Protein AF-A0A3A8KNZ8-F1 (afdb_monomer_lite)

Foldseek 3Di:
DDDDDPPPPDPVPVVVLVVVLVVLLVVVVVVVVVPPPPDDDDDDPVPADPSNVVSVVVNVVVVVVVVVVVVVVVVVVVVVVVVVVVVVVVVVVVVVVVVVVVVVVVVVVVVVVVVVVVVVVVVVVCVPDDDDDDDDDDDDPDFLKWAFQDWDQDPPQRKIQTQTDDNLVVDAQQWWKDFPPDPFIFGFHFAQPPDRRGTMTGNGDPRPDDDHGIMIGGDDPDPDDDDDPDDPWDKWAWADKDADPPQRKIFTDTPPDLVPDDQQWWKDFVVDPQTFGFHFAQSVDPRGTITGCSDPRDDDDHGTMMTTDDDDPDDDDDDDD

Structure (mmCIF, N/CA/C/O backbone):
data_AF-A0A3A8KNZ8-F1
#
_entry.id   AF-A0A3A8KNZ8-F1
#
loop_
_atom_site.group_PDB
_atom_site.id
_atom_site.type_symbol
_atom_site.label_atom_id
_atom_site.label_alt_id
_atom_site.label_comp_id
_atom_site.label_asym_id
_atom_site.label_entity_id
_atom_site.label_seq_id
_atom_site.pdbx_PDB_ins_code
_atom_site.Cartn_x
_atom_site.Cartn_y
_atom_site.Cartn_z
_atom_site.occupancy
_atom_site.B_iso_or_equiv
_atom_site.auth_seq_id
_atom_site.auth_comp_id
_atom_site.auth_asym_id
_atom_site.auth_atom_id
_atom_site.pdbx_PDB_model_num
ATOM 1 N N . MET A 1 1 ? 54.769 -18.295 -63.581 1.00 33.88 1 MET A N 1
ATOM 2 C CA . MET A 1 1 ? 54.470 -16.869 -63.340 1.00 33.88 1 MET A CA 1
ATOM 3 C C . MET A 1 1 ? 53.065 -16.808 -62.768 1.00 33.88 1 MET A C 1
ATOM 5 O O . MET A 1 1 ? 52.118 -16.960 -63.522 1.00 33.88 1 MET A O 1
ATOM 9 N N . ASN A 1 2 ? 52.936 -16.712 -61.442 1.00 32.56 2 ASN A N 1
ATOM 10 C CA . ASN A 1 2 ? 51.638 -16.646 -60.770 1.00 32.56 2 ASN A CA 1
ATOM 11 C C . ASN A 1 2 ? 51.332 -15.182 -60.451 1.00 32.56 2 ASN A C 1
ATOM 13 O O . ASN A 1 2 ? 51.945 -14.600 -59.560 1.00 32.56 2 ASN A O 1
ATOM 17 N N . THR A 1 3 ? 50.399 -14.589 -61.188 1.00 42.50 3 THR A N 1
ATOM 18 C CA . THR A 1 3 ? 49.781 -13.304 -60.853 1.00 42.50 3 THR A CA 1
ATOM 19 C C . THR A 1 3 ? 48.677 -13.558 -59.833 1.00 42.50 3 THR A C 1
ATOM 21 O O . THR A 1 3 ? 47.548 -13.883 -60.194 1.00 42.50 3 THR A O 1
ATOM 24 N N . GLY A 1 4 ? 49.027 -13.476 -58.549 1.00 36.09 4 GLY A N 1
ATOM 25 C CA . GLY A 1 4 ? 48.063 -13.498 -57.453 1.00 36.09 4 GLY A CA 1
ATOM 26 C C . GLY A 1 4 ? 47.309 -12.172 -57.383 1.00 36.09 4 GLY A C 1
ATOM 27 O O . GLY A 1 4 ? 47.901 -11.122 -57.145 1.00 36.09 4 GLY A O 1
ATOM 28 N N . THR A 1 5 ? 46.003 -12.229 -57.610 1.00 44.34 5 THR A N 1
ATOM 29 C CA . THR A 1 5 ? 45.055 -11.120 -57.504 1.00 44.34 5 THR A CA 1
ATOM 30 C C . THR A 1 5 ? 44.940 -10.688 -56.040 1.00 44.34 5 THR A C 1
ATOM 32 O O . THR A 1 5 ? 44.312 -11.359 -55.224 1.00 44.34 5 THR A O 1
ATOM 35 N N . GLY A 1 6 ? 45.573 -9.568 -55.692 1.00 41.59 6 GLY A N 1
ATOM 36 C CA . GLY A 1 6 ? 45.454 -8.934 -54.382 1.00 41.59 6 GLY A CA 1
ATOM 37 C C . GLY A 1 6 ? 44.094 -8.261 -54.206 1.00 41.59 6 GLY A C 1
ATOM 38 O O . GLY A 1 6 ? 43.983 -7.048 -54.339 1.00 41.59 6 GLY A O 1
ATOM 39 N N . ALA A 1 7 ? 43.060 -9.036 -53.879 1.00 47.53 7 ALA A N 1
ATOM 40 C CA . ALA A 1 7 ? 41.795 -8.519 -53.359 1.00 47.53 7 ALA A CA 1
ATOM 41 C C . ALA A 1 7 ? 41.916 -8.274 -51.843 1.00 47.53 7 ALA A C 1
ATOM 43 O O . ALA A 1 7 ? 41.255 -8.909 -51.029 1.00 47.53 7 ALA A O 1
ATOM 44 N N . GLY A 1 8 ? 42.812 -7.364 -51.458 1.00 45.19 8 GLY A N 1
ATOM 45 C CA . GLY A 1 8 ? 42.927 -6.838 -50.097 1.00 45.19 8 GLY A CA 1
ATOM 46 C C . GLY A 1 8 ? 42.110 -5.558 -49.952 1.00 45.19 8 GLY A C 1
ATOM 47 O O . GLY A 1 8 ? 42.672 -4.502 -49.680 1.00 45.19 8 GLY A O 1
ATOM 48 N N . ILE A 1 9 ? 40.802 -5.612 -50.208 1.00 47.44 9 ILE A N 1
ATOM 49 C CA . ILE A 1 9 ? 39.930 -4.446 -50.036 1.00 47.44 9 ILE A CA 1
ATOM 50 C C . ILE A 1 9 ? 39.529 -4.354 -48.559 1.00 47.44 9 ILE A C 1
ATOM 52 O O . ILE A 1 9 ? 38.707 -5.121 -48.071 1.00 47.44 9 ILE A O 1
ATOM 56 N N . GLY A 1 10 ? 40.098 -3.372 -47.859 1.00 49.19 10 GLY A N 1
ATOM 57 C CA . GLY A 1 10 ? 39.292 -2.527 -46.976 1.00 49.19 10 GLY A CA 1
ATOM 58 C C . GLY A 1 10 ? 39.410 -2.686 -45.460 1.00 49.19 10 GLY A C 1
ATOM 59 O O . GLY A 1 10 ? 38.939 -1.790 -44.774 1.00 49.19 10 GLY A O 1
ATOM 60 N N . LEU A 1 11 ? 40.051 -3.713 -44.892 1.00 44.31 11 LEU A N 1
ATOM 61 C CA . LEU A 1 11 ? 40.139 -3.826 -43.418 1.00 44.31 11 LEU A CA 1
ATOM 62 C C . LEU A 1 11 ? 40.958 -2.688 -42.782 1.00 44.31 11 LEU A C 1
ATOM 64 O O . LEU A 1 11 ? 40.490 -2.024 -41.864 1.00 44.31 11 LEU A O 1
ATOM 68 N N . GLY A 1 12 ? 42.132 -2.377 -43.338 1.00 51.81 12 GLY A N 1
ATOM 69 C CA . GLY A 1 12 ? 42.946 -1.251 -42.860 1.00 51.81 12 GLY A CA 1
ATOM 70 C C . GLY A 1 12 ? 42.349 0.128 -43.171 1.00 51.81 12 GLY A C 1
ATOM 71 O O . GLY A 1 12 ? 42.733 1.116 -42.552 1.00 51.81 12 GLY A O 1
ATOM 72 N N . GLN A 1 13 ? 41.414 0.203 -44.123 1.00 52.03 13 GLN A N 1
ATOM 73 C CA . GLN A 1 13 ? 40.725 1.439 -44.496 1.00 52.03 13 GLN A CA 1
ATOM 74 C C . GLN A 1 13 ? 39.545 1.692 -43.553 1.00 52.03 13 GLN A C 1
ATOM 76 O O . GLN A 1 13 ? 39.437 2.784 -43.019 1.00 52.03 13 GLN A O 1
ATOM 81 N N . LEU A 1 14 ? 38.785 0.647 -43.209 1.00 51.75 14 LEU A N 1
ATOM 82 C CA . LEU A 1 14 ? 37.757 0.676 -42.164 1.00 51.75 14 LEU A CA 1
ATOM 83 C C . LEU A 1 14 ? 38.338 0.974 -40.772 1.00 51.75 14 LEU A C 1
ATOM 85 O O . LEU A 1 14 ? 37.747 1.738 -40.013 1.00 51.75 14 LEU A O 1
ATOM 89 N N . GLU A 1 15 ? 39.503 0.414 -40.428 1.00 58.91 15 GLU A N 1
ATOM 90 C CA . GLU A 1 15 ? 40.182 0.723 -39.160 1.00 58.91 15 GLU A CA 1
ATOM 91 C C . GLU A 1 15 ? 40.750 2.150 -39.117 1.00 58.91 15 GLU A C 1
ATOM 93 O O . GLU A 1 15 ? 40.711 2.792 -38.066 1.00 58.91 15 GLU A O 1
ATOM 98 N N . ARG A 1 16 ? 41.270 2.669 -40.240 1.00 59.03 16 ARG A N 1
ATOM 99 C CA . ARG A 1 16 ? 41.690 4.079 -40.342 1.00 59.03 16 ARG A CA 1
ATOM 100 C C . ARG A 1 16 ? 40.494 5.020 -40.251 1.00 59.03 16 ARG A C 1
ATOM 102 O O . ARG A 1 16 ? 40.537 5.949 -39.451 1.00 59.03 16 ARG A O 1
ATOM 109 N N . ASP A 1 17 ? 39.412 4.711 -40.958 1.00 61.91 17 ASP A N 1
ATOM 110 C CA . ASP A 1 17 ? 38.170 5.481 -40.915 1.00 61.91 17 ASP A CA 1
ATOM 111 C C . ASP A 1 17 ? 37.580 5.484 -39.493 1.00 61.91 17 ASP A C 1
ATOM 113 O O . ASP A 1 17 ? 37.179 6.532 -38.999 1.00 61.91 17 ASP A O 1
ATOM 117 N N . GLN A 1 18 ? 37.619 4.369 -38.750 1.00 64.19 18 GLN A N 1
ATOM 118 C CA . GLN A 1 18 ? 37.200 4.352 -37.339 1.00 64.19 18 GLN A CA 1
ATOM 119 C C . GLN A 1 18 ? 38.081 5.214 -36.423 1.00 64.19 18 GLN A C 1
ATOM 121 O O . GLN A 1 18 ? 37.563 5.861 -35.507 1.00 64.19 18 GLN A O 1
ATOM 126 N N . ARG A 1 19 ? 39.404 5.231 -36.641 1.00 73.00 19 ARG A N 1
ATOM 127 C CA . ARG A 1 19 ? 40.334 6.064 -35.858 1.00 73.00 19 ARG A CA 1
ATOM 128 C C . ARG A 1 19 ? 40.144 7.555 -36.122 1.00 73.00 19 ARG A C 1
ATOM 130 O O . ARG A 1 19 ? 40.369 8.338 -35.208 1.00 73.00 19 ARG A O 1
ATOM 137 N N . GLU A 1 20 ? 39.713 7.934 -37.322 1.00 70.62 20 GLU A N 1
ATOM 138 C CA . GLU A 1 20 ? 39.435 9.326 -37.703 1.00 70.62 20 GLU A CA 1
ATOM 139 C C . GLU A 1 20 ? 38.007 9.774 -37.328 1.00 70.62 20 GLU A C 1
ATOM 141 O O . GLU A 1 20 ? 37.795 10.925 -36.951 1.00 70.62 20 GLU A O 1
ATOM 146 N N . VAL A 1 21 ? 37.030 8.860 -37.336 1.00 77.31 21 VAL A N 1
ATOM 147 C CA . VAL A 1 21 ? 35.629 9.123 -36.947 1.00 77.31 21 VAL A CA 1
ATOM 148 C C . VAL A 1 21 ? 35.471 9.300 -35.435 1.00 77.31 21 VAL A C 1
ATOM 150 O O . VAL A 1 21 ? 34.635 10.086 -34.989 1.00 77.31 21 VAL A O 1
ATOM 153 N N . LYS A 1 22 ? 36.267 8.591 -34.627 1.00 80.81 22 LYS A N 1
ATOM 154 C CA . LYS A 1 22 ? 36.186 8.651 -33.160 1.00 80.81 22 LYS A CA 1
ATOM 155 C C . LYS A 1 22 ? 36.459 10.061 -32.589 1.00 80.81 22 LYS A C 1
ATOM 157 O O . LYS A 1 22 ? 35.616 10.523 -31.828 1.00 80.81 22 LYS A O 1
ATOM 162 N N . PRO A 1 23 ? 37.533 10.779 -32.977 1.00 85.62 23 PRO A N 1
ATOM 163 C CA . PRO A 1 23 ? 37.766 12.163 -32.556 1.00 85.62 23 PRO A CA 1
ATOM 164 C C . PRO A 1 23 ? 36.627 13.118 -32.921 1.00 85.62 23 PRO A C 1
ATOM 166 O O . PRO A 1 23 ? 36.242 13.939 -32.098 1.00 85.62 23 PRO A O 1
ATOM 169 N N . LEU A 1 24 ? 36.061 12.995 -34.128 1.00 82.62 24 LEU A N 1
ATOM 170 C CA . LEU A 1 24 ? 34.943 13.835 -34.578 1.00 82.62 24 LEU A CA 1
ATOM 171 C C . LEU A 1 24 ? 33.670 13.565 -33.771 1.00 82.62 24 LEU A C 1
ATOM 173 O O . LEU A 1 24 ? 33.006 14.494 -33.326 1.00 82.62 24 LEU A O 1
ATOM 177 N N . ARG A 1 25 ? 33.357 12.289 -33.529 1.00 82.94 25 ARG A N 1
ATOM 178 C CA . ARG A 1 25 ? 32.243 11.878 -32.665 1.00 82.94 25 ARG A CA 1
ATOM 179 C C . ARG A 1 25 ? 32.409 12.422 -31.247 1.00 82.94 25 ARG A C 1
ATOM 181 O O . ARG A 1 25 ? 31.450 12.938 -30.683 1.00 82.94 25 ARG A O 1
ATOM 188 N N . ASP A 1 26 ? 33.603 12.292 -30.676 1.00 84.00 26 ASP A N 1
ATOM 189 C CA . ASP A 1 26 ? 33.883 12.741 -29.313 1.00 84.00 26 ASP A CA 1
ATOM 190 C C . ASP A 1 26 ? 33.817 14.281 -29.228 1.00 84.00 26 ASP A C 1
ATOM 192 O O . ASP A 1 26 ? 33.228 14.805 -28.288 1.00 84.00 26 ASP A O 1
ATOM 196 N N . ALA A 1 27 ? 34.285 15.005 -30.254 1.00 84.31 27 ALA A N 1
ATOM 197 C CA . ALA A 1 27 ? 34.145 16.460 -30.357 1.00 84.31 27 ALA A CA 1
ATOM 198 C C . ALA A 1 27 ? 32.679 16.917 -30.481 1.00 84.31 27 ALA A C 1
ATOM 200 O O . ALA A 1 27 ? 32.293 17.914 -29.873 1.00 84.31 27 ALA A O 1
ATOM 201 N N . PHE A 1 28 ? 31.846 16.189 -31.233 1.00 83.06 28 PHE A N 1
ATOM 202 C CA . PHE A 1 28 ? 30.412 16.473 -31.332 1.00 83.06 28 PHE A CA 1
ATOM 203 C C . PHE A 1 28 ? 29.669 16.207 -30.019 1.00 83.06 28 PHE A C 1
ATOM 205 O O . PHE A 1 28 ? 28.827 17.012 -29.630 1.00 83.06 28 PHE A O 1
ATOM 212 N N . LEU A 1 29 ? 29.996 15.124 -29.306 1.00 82.25 29 LEU A N 1
ATOM 213 C CA . LEU A 1 29 ? 29.447 14.871 -27.969 1.00 82.25 29 LEU A CA 1
ATOM 214 C C . LEU A 1 29 ? 29.877 15.950 -26.977 1.00 82.25 29 LEU A C 1
ATOM 216 O O . LEU A 1 29 ? 29.050 16.444 -26.224 1.00 82.25 29 LEU A O 1
ATOM 220 N N . GLU A 1 30 ? 31.144 16.358 -27.013 1.00 85.31 30 GLU A N 1
ATOM 221 C CA . GLU A 1 30 ? 31.645 17.432 -26.159 1.00 85.31 30 GLU A CA 1
ATOM 222 C C . GLU A 1 30 ? 30.974 18.777 -26.485 1.00 85.31 30 GLU A C 1
ATOM 224 O O . GLU A 1 30 ? 30.696 19.566 -25.589 1.00 85.31 30 GLU A O 1
ATOM 229 N N . ALA A 1 31 ? 30.672 19.050 -27.757 1.00 82.12 31 ALA A N 1
ATOM 230 C CA . ALA A 1 31 ? 29.907 20.231 -28.155 1.00 82.12 31 ALA A CA 1
ATOM 231 C C . ALA A 1 31 ? 28.451 20.187 -27.655 1.00 82.12 31 ALA A C 1
ATOM 233 O O . ALA A 1 31 ? 27.945 21.218 -27.216 1.00 82.12 31 ALA A O 1
ATOM 234 N N . LEU A 1 32 ? 27.801 19.016 -27.676 1.00 78.88 32 LEU A N 1
ATOM 235 C CA . LEU A 1 32 ? 26.455 18.823 -27.118 1.00 78.88 32 LEU A CA 1
ATOM 236 C C . LEU A 1 32 ? 26.438 18.984 -25.593 1.00 78.88 32 LEU A C 1
ATOM 238 O O . LEU A 1 32 ? 25.602 19.709 -25.063 1.00 78.88 32 LEU A O 1
ATOM 242 N N . ASP A 1 33 ? 27.386 18.350 -24.900 1.00 82.44 33 ASP A N 1
ATOM 243 C CA . ASP A 1 33 ? 27.460 18.342 -23.436 1.00 82.44 33 ASP A CA 1
ATOM 244 C C . ASP A 1 33 ? 27.806 19.731 -22.866 1.00 82.44 33 ASP A C 1
ATOM 246 O O . ASP A 1 33 ? 27.467 20.034 -21.723 1.00 82.44 33 ASP A O 1
ATOM 250 N N . ARG A 1 34 ? 28.445 20.600 -23.662 1.00 81.50 34 ARG A N 1
ATOM 251 C CA . ARG A 1 34 ? 28.859 21.939 -23.227 1.00 81.50 34 ARG A CA 1
ATOM 252 C C . ARG A 1 34 ? 27.723 22.930 -22.993 1.00 81.50 34 ARG A C 1
ATOM 254 O O . ARG A 1 34 ? 28.072 23.960 -22.455 1.00 81.50 34 ARG A O 1
ATOM 261 N N . HIS A 1 35 ? 26.468 22.664 -23.394 1.00 58.78 35 HIS A N 1
ATOM 262 C CA . HIS A 1 35 ? 25.180 23.342 -23.072 1.00 58.78 35 HIS A CA 1
ATOM 263 C C . HIS A 1 35 ? 25.085 24.882 -22.836 1.00 58.78 35 HIS A C 1
ATOM 265 O O . HIS A 1 35 ? 23.983 25.395 -22.654 1.00 58.78 35 HIS A O 1
ATOM 271 N N . ASP A 1 36 ? 26.162 25.654 -22.943 1.00 54.50 36 ASP A N 1
ATOM 272 C CA . ASP A 1 36 ? 26.288 27.031 -22.458 1.00 54.50 36 ASP A CA 1
ATOM 273 C C . ASP A 1 36 ? 26.098 28.057 -23.589 1.00 54.50 36 ASP A C 1
ATOM 275 O O . ASP A 1 36 ? 26.218 29.261 -23.375 1.00 54.50 36 ASP A O 1
ATOM 279 N N . GLY A 1 37 ? 25.857 27.601 -24.826 1.00 56.62 37 GLY A N 1
ATOM 280 C CA . GLY A 1 37 ? 25.683 28.463 -26.005 1.00 56.62 37 GLY A CA 1
ATOM 281 C C . GLY A 1 37 ? 26.937 29.241 -26.435 1.00 56.62 37 GLY A C 1
ATOM 282 O O . GLY A 1 37 ? 26.865 30.059 -27.346 1.00 56.62 37 GLY A O 1
ATOM 283 N N . THR A 1 38 ? 28.086 28.998 -25.801 1.00 57.88 38 THR A N 1
ATOM 284 C CA . THR A 1 38 ? 29.356 29.714 -26.031 1.00 57.88 38 THR A CA 1
ATOM 285 C C . THR A 1 38 ? 30.339 28.962 -26.937 1.00 57.88 38 THR A C 1
ATOM 287 O O . THR A 1 38 ? 31.418 29.474 -27.236 1.00 57.88 38 THR A O 1
ATOM 290 N N . GLY A 1 39 ? 29.985 27.754 -27.388 1.00 60.25 39 GLY A N 1
ATOM 291 C CA . GLY A 1 39 ? 30.784 26.940 -28.308 1.00 60.25 39 GLY A CA 1
ATOM 292 C C . GLY A 1 39 ? 30.417 27.151 -29.778 1.00 60.25 39 GLY A C 1
ATOM 293 O O . GLY A 1 39 ? 29.341 27.655 -30.095 1.00 60.25 39 GLY A O 1
ATOM 294 N N . ASN A 1 40 ? 31.303 26.723 -30.686 1.00 65.12 40 ASN A N 1
ATOM 295 C CA . ASN A 1 40 ? 30.973 26.662 -32.110 1.00 65.12 40 ASN A CA 1
ATOM 296 C C . ASN A 1 40 ? 29.715 25.797 -32.297 1.00 65.12 40 ASN A C 1
ATOM 298 O O . ASN A 1 40 ? 29.708 24.657 -31.816 1.00 65.12 40 ASN A O 1
ATOM 302 N N . PRO A 1 41 ? 28.668 26.312 -32.967 1.00 65.44 41 PRO A N 1
ATOM 303 C CA . PRO A 1 41 ? 27.464 25.540 -33.218 1.00 65.44 41 PRO A CA 1
ATOM 304 C C . PRO A 1 41 ? 27.825 24.283 -34.007 1.00 65.44 41 PRO A C 1
ATOM 306 O O . PRO A 1 41 ? 28.707 24.295 -34.871 1.00 65.44 41 PRO A O 1
ATOM 309 N N . LEU A 1 42 ? 27.150 23.186 -33.677 1.00 70.12 42 LEU A N 1
ATOM 310 C CA . LEU A 1 42 ? 27.258 21.955 -34.442 1.00 70.12 42 LEU A CA 1
ATOM 311 C C . LEU A 1 42 ? 26.871 22.237 -35.905 1.00 70.12 42 LEU A C 1
ATOM 313 O O . LEU A 1 42 ? 25.871 22.920 -36.127 1.00 70.12 42 LEU A O 1
ATOM 317 N N . PRO A 1 43 ? 27.642 21.743 -36.891 1.00 71.31 43 PRO A N 1
ATOM 318 C CA . PRO A 1 43 ? 27.324 21.957 -38.297 1.00 71.31 43 PRO A CA 1
ATOM 319 C C . PRO A 1 43 ? 25.954 21.359 -38.634 1.00 71.31 43 PRO A C 1
ATOM 321 O O . PRO A 1 43 ? 25.634 20.249 -38.198 1.00 71.31 43 PRO A O 1
ATOM 324 N N . GLU A 1 44 ? 25.148 22.094 -39.401 1.00 74.38 44 GLU A N 1
ATOM 325 C CA . GLU A 1 44 ? 23.839 21.625 -39.854 1.00 74.38 44 GLU A CA 1
ATOM 326 C C . GLU A 1 44 ? 24.007 20.402 -40.758 1.00 74.38 44 GLU A C 1
ATOM 328 O O . GLU A 1 44 ? 24.941 20.334 -41.552 1.00 74.38 44 GLU A O 1
ATOM 333 N N . TRP A 1 45 ? 23.101 19.423 -40.653 1.00 71.19 45 TRP A N 1
ATOM 334 C CA . TRP A 1 45 ? 23.203 18.127 -41.345 1.00 71.19 45 TRP A CA 1
ATOM 335 C C . TRP A 1 45 ? 23.447 18.239 -42.863 1.00 71.19 45 TRP A C 1
ATOM 337 O O . TRP A 1 45 ? 24.080 17.362 -43.461 1.00 71.19 45 TRP A O 1
ATOM 347 N N . GLU A 1 46 ? 22.955 19.312 -43.481 1.00 76.25 46 GLU A N 1
ATOM 348 C CA . GLU A 1 46 ? 23.098 19.595 -44.910 1.00 76.25 46 GLU A CA 1
ATOM 349 C C . GLU A 1 46 ? 24.544 19.956 -45.302 1.00 76.25 46 GLU A C 1
ATOM 351 O O . GLU A 1 46 ? 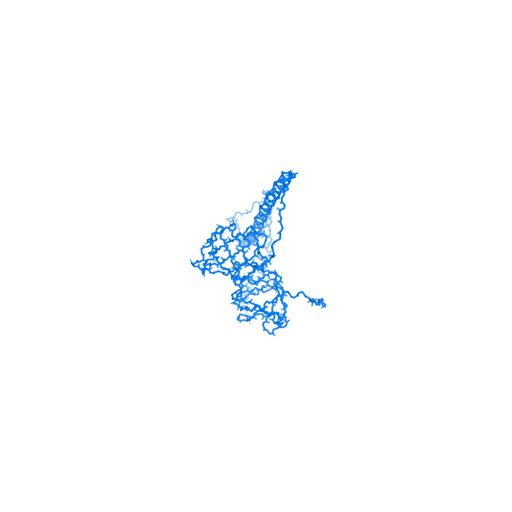24.989 19.572 -46.387 1.00 76.25 46 GLU A O 1
ATOM 356 N N . ASP A 1 47 ? 25.308 20.548 -44.380 1.00 77.62 47 ASP A N 1
ATOM 357 C CA . ASP A 1 47 ? 26.697 20.992 -44.566 1.00 77.62 47 ASP A CA 1
ATOM 358 C C . ASP A 1 47 ? 27.737 19.923 -44.189 1.00 77.62 47 ASP A C 1
ATOM 360 O O . ASP A 1 47 ? 28.940 20.087 -44.406 1.00 77.62 47 ASP A O 1
ATOM 364 N N . VAL A 1 48 ? 27.285 18.794 -43.639 1.00 77.38 48 VAL A N 1
ATOM 365 C CA . VAL A 1 48 ? 28.148 17.722 -43.136 1.00 77.38 48 VAL A CA 1
ATOM 366 C C . VAL A 1 48 ? 28.700 16.875 -44.286 1.00 77.38 48 VAL A C 1
ATOM 368 O O . VAL A 1 48 ? 27.951 16.233 -45.045 1.00 77.38 48 VAL A O 1
ATOM 371 N N . LEU A 1 49 ? 30.032 16.779 -44.365 1.00 82.31 49 LEU A N 1
ATOM 372 C CA . LEU A 1 49 ? 30.725 15.935 -45.341 1.00 82.31 49 LEU A CA 1
ATOM 373 C C . LEU A 1 49 ? 30.356 14.450 -45.145 1.00 82.31 49 LEU A C 1
ATOM 375 O O . LEU A 1 49 ? 30.138 14.010 -44.016 1.00 82.31 49 LEU A O 1
ATOM 379 N N . PRO A 1 50 ? 30.353 13.606 -46.199 1.00 78.25 50 PRO A N 1
ATOM 380 C CA . PRO A 1 50 ? 29.951 12.196 -46.090 1.00 78.25 50 PRO A CA 1
ATOM 381 C C . PRO A 1 50 ? 30.646 11.396 -44.973 1.00 78.25 50 PRO A C 1
ATOM 383 O O . PRO A 1 50 ? 30.044 10.484 -44.412 1.00 78.25 50 PRO A O 1
ATOM 386 N N . ARG A 1 51 ? 31.889 11.753 -44.624 1.00 71.44 51 ARG A N 1
ATOM 387 C CA . ARG A 1 51 ? 32.664 11.144 -43.528 1.00 71.44 51 ARG A CA 1
ATOM 388 C C . ARG A 1 51 ? 32.158 11.557 -42.145 1.00 71.44 51 ARG A C 1
ATOM 390 O O . ARG A 1 51 ? 31.995 10.723 -41.260 1.00 71.44 51 ARG A O 1
ATOM 397 N N . GLU A 1 52 ? 31.847 12.833 -41.975 1.00 79.56 52 GLU A N 1
ATOM 398 C CA . GLU A 1 52 ? 31.313 13.390 -40.733 1.00 79.56 52 GLU A CA 1
ATOM 399 C C . GLU A 1 52 ? 29.880 12.902 -40.475 1.00 79.56 52 GLU A C 1
ATOM 401 O O . GLU A 1 52 ? 29.486 12.746 -39.322 1.00 79.56 52 GLU A O 1
ATOM 406 N N . ARG A 1 53 ? 29.124 12.537 -41.524 1.00 81.56 53 ARG A N 1
ATOM 407 C CA . ARG A 1 53 ? 27.791 11.918 -41.382 1.00 81.56 53 ARG A CA 1
ATOM 408 C C . ARG A 1 53 ? 27.837 10.599 -40.615 1.00 81.56 53 ARG A C 1
ATOM 410 O O . ARG A 1 53 ? 26.881 10.266 -39.918 1.00 81.56 53 ARG A O 1
ATOM 417 N N . GLN A 1 54 ? 28.928 9.838 -40.722 1.00 81.94 54 GLN A N 1
ATOM 418 C CA . GLN A 1 54 ? 29.093 8.597 -39.962 1.00 81.94 54 GLN A CA 1
ATOM 419 C C . GLN A 1 54 ? 29.342 8.874 -38.474 1.00 81.94 54 GLN A C 1
ATOM 421 O O . GLN A 1 54 ? 28.749 8.203 -37.629 1.00 81.94 54 GLN A O 1
ATOM 426 N N . ALA A 1 55 ? 30.154 9.889 -38.154 1.00 81.06 55 ALA A N 1
ATOM 427 C CA . ALA A 1 55 ? 30.340 10.360 -36.782 1.00 81.06 55 ALA A CA 1
ATOM 428 C C . ALA A 1 55 ? 29.016 10.870 -36.195 1.00 81.06 55 ALA A C 1
ATOM 430 O O . ALA A 1 55 ? 28.629 10.448 -35.110 1.00 81.06 55 ALA A O 1
ATOM 431 N N . TRP A 1 56 ? 28.270 11.674 -36.954 1.00 81.38 56 TRP A N 1
ATOM 432 C CA . TRP A 1 56 ? 26.952 12.180 -36.571 1.00 81.38 56 TRP A CA 1
ATOM 433 C C . TRP A 1 56 ? 25.929 11.082 -36.283 1.00 81.38 56 TRP A C 1
ATOM 435 O O . TRP A 1 56 ? 25.243 11.145 -35.270 1.00 81.38 56 TRP A O 1
ATOM 445 N N . ARG A 1 57 ? 25.849 10.037 -37.115 1.00 83.19 57 ARG A N 1
ATOM 446 C CA . ARG A 1 57 ? 24.972 8.884 -36.837 1.00 83.19 57 ARG A CA 1
ATOM 447 C C . ARG A 1 57 ? 25.362 8.163 -35.548 1.00 83.19 57 ARG A C 1
ATOM 449 O O . ARG A 1 57 ? 24.487 7.718 -34.814 1.00 83.19 57 ARG A O 1
ATOM 456 N N . ALA A 1 58 ? 26.659 8.045 -35.263 1.00 82.75 58 ALA A N 1
ATOM 457 C CA . ALA A 1 58 ? 27.123 7.451 -34.011 1.00 82.75 58 ALA A CA 1
ATOM 458 C C . ALA A 1 58 ? 26.758 8.320 -32.794 1.00 82.75 58 ALA A C 1
ATOM 460 O O . ALA A 1 58 ? 26.399 7.778 -31.751 1.00 82.75 58 ALA A O 1
ATOM 461 N N . VAL A 1 59 ? 26.814 9.649 -32.932 1.00 85.12 59 VAL A N 1
ATOM 462 C CA . VAL A 1 59 ? 26.348 10.595 -31.907 1.00 85.12 59 VAL A CA 1
ATOM 463 C C . VAL A 1 59 ? 24.840 10.474 -31.700 1.00 85.12 59 VAL A C 1
ATOM 465 O O . VAL A 1 59 ? 24.423 10.321 -30.561 1.00 85.12 59 VAL A O 1
ATOM 468 N N . ASP A 1 60 ? 24.038 10.460 -32.768 1.00 84.56 60 ASP A N 1
ATOM 469 C CA . ASP A 1 60 ? 22.574 10.321 -32.695 1.00 84.56 60 ASP A CA 1
ATOM 470 C C . ASP A 1 60 ? 22.165 9.054 -31.928 1.00 84.56 60 ASP A C 1
ATOM 472 O O . ASP A 1 60 ? 21.372 9.118 -30.993 1.00 84.56 60 ASP A O 1
ATOM 476 N N . VAL A 1 61 ? 22.790 7.907 -32.222 1.00 87.19 61 VAL A N 1
ATOM 477 C CA . VAL A 1 61 ? 22.544 6.662 -31.473 1.00 87.19 61 VAL A CA 1
ATOM 478 C C . VAL A 1 61 ? 22.892 6.811 -29.988 1.00 87.19 61 VAL A C 1
ATOM 480 O O . VAL A 1 61 ? 22.118 6.390 -29.132 1.00 87.19 61 VAL A O 1
ATOM 483 N N . LEU A 1 62 ? 24.036 7.416 -29.653 1.00 86.38 62 LEU A N 1
ATOM 484 C CA . LEU A 1 62 ? 24.444 7.596 -28.256 1.00 86.38 62 LEU A CA 1
ATOM 485 C C . LEU A 1 62 ? 23.551 8.587 -27.505 1.00 86.38 62 LEU A C 1
ATOM 487 O O . LEU A 1 62 ? 23.247 8.357 -26.337 1.00 86.38 62 LEU A O 1
ATOM 491 N N . VAL A 1 63 ? 23.123 9.668 -28.157 1.00 88.19 63 VAL A N 1
ATOM 492 C CA . VAL A 1 63 ? 22.198 10.649 -27.584 1.00 88.19 63 VAL A CA 1
ATOM 493 C C . VAL A 1 63 ? 20.842 10.002 -27.335 1.00 88.19 63 VAL A C 1
ATOM 495 O O . VAL A 1 63 ? 20.329 10.128 -26.229 1.00 88.19 63 VAL A O 1
ATOM 498 N N . ARG A 1 64 ? 20.305 9.234 -28.291 1.00 89.31 64 ARG A N 1
ATOM 499 C CA . ARG A 1 64 ? 19.064 8.468 -28.090 1.00 89.31 64 ARG A CA 1
ATOM 500 C C . ARG A 1 64 ? 19.169 7.522 -26.900 1.00 89.31 64 ARG A C 1
ATOM 502 O O . ARG A 1 64 ? 18.321 7.578 -26.023 1.00 89.31 64 ARG A O 1
ATOM 509 N N . LEU A 1 65 ? 20.254 6.753 -26.795 1.00 91.25 65 LEU A N 1
ATOM 510 C CA . LEU A 1 65 ? 20.482 5.870 -25.644 1.00 91.25 65 LEU A CA 1
ATOM 511 C C . LEU A 1 65 ? 20.601 6.639 -24.317 1.00 91.25 65 LEU A C 1
ATOM 513 O O . LEU A 1 65 ? 20.139 6.160 -23.282 1.00 91.25 65 LEU A O 1
ATOM 517 N N . ARG A 1 66 ? 21.226 7.827 -24.313 1.00 91.56 66 ARG A N 1
ATOM 518 C CA . ARG A 1 66 ? 21.285 8.697 -23.124 1.00 91.56 66 ARG A CA 1
ATOM 519 C C . ARG A 1 66 ? 19.895 9.206 -22.737 1.00 91.56 66 ARG A C 1
ATOM 521 O O . ARG A 1 66 ? 19.586 9.207 -21.550 1.00 91.56 66 ARG A O 1
ATOM 528 N N . VAL A 1 67 ? 19.078 9.607 -23.711 1.00 93.94 67 VAL A N 1
ATOM 529 C CA . VAL A 1 67 ? 17.697 10.066 -23.497 1.00 93.94 67 VAL A CA 1
ATOM 530 C C . VAL A 1 67 ? 16.831 8.929 -22.969 1.00 93.94 67 VAL A C 1
ATOM 532 O O . VAL A 1 67 ? 16.244 9.088 -21.910 1.00 93.94 67 VAL A O 1
ATOM 535 N N . GLU A 1 68 ? 16.842 7.761 -23.612 1.00 93.81 68 GLU A N 1
ATOM 536 C CA . GLU A 1 68 ? 16.116 6.571 -23.144 1.00 93.81 68 GLU A CA 1
ATOM 537 C C . GLU A 1 68 ? 16.520 6.207 -21.705 1.00 93.81 68 GLU A C 1
ATOM 539 O O . GLU A 1 68 ? 15.680 5.947 -20.842 1.00 93.81 68 GLU A O 1
ATOM 544 N N . ARG A 1 69 ? 17.821 6.263 -21.387 1.00 94.94 69 ARG A N 1
ATOM 545 C CA . ARG A 1 69 ? 18.301 6.050 -20.016 1.00 94.94 69 ARG A CA 1
ATOM 546 C C . ARG A 1 69 ? 17.783 7.115 -19.046 1.00 94.94 69 ARG A C 1
ATOM 548 O O . ARG A 1 69 ? 17.390 6.772 -17.937 1.00 94.94 69 ARG A O 1
ATOM 555 N N . ALA A 1 70 ? 17.785 8.385 -19.433 1.00 94.75 70 ALA A N 1
ATOM 556 C CA . ALA A 1 70 ? 17.262 9.459 -18.595 1.00 94.75 70 ALA A CA 1
ATOM 557 C C . ALA A 1 70 ? 15.744 9.326 -18.377 1.00 94.75 70 ALA A C 1
ATOM 559 O O . ALA A 1 70 ? 15.271 9.530 -17.263 1.00 94.75 70 ALA A O 1
ATOM 560 N N . GLU A 1 71 ? 14.988 8.926 -19.400 1.00 95.31 71 GLU A N 1
ATOM 561 C CA . GLU A 1 71 ? 13.548 8.665 -19.311 1.00 95.31 71 GLU A CA 1
ATOM 562 C C . GLU A 1 71 ? 13.252 7.513 -18.346 1.00 95.31 71 GLU A C 1
ATOM 564 O O . GLU A 1 71 ? 12.462 7.686 -17.421 1.00 95.31 71 GLU A O 1
ATOM 569 N N . THR A 1 72 ? 13.967 6.389 -18.461 1.00 95.38 72 THR A N 1
ATOM 570 C CA . THR A 1 72 ? 13.815 5.270 -17.509 1.00 95.38 72 THR A CA 1
ATOM 571 C C . THR A 1 72 ? 14.157 5.663 -16.067 1.00 95.38 72 THR A C 1
ATOM 573 O O . THR A 1 72 ? 13.477 5.237 -15.135 1.00 95.38 72 THR A O 1
ATOM 576 N N . GLN A 1 73 ? 15.170 6.512 -15.857 1.00 96.06 73 GLN A N 1
ATOM 577 C CA . GLN A 1 73 ? 15.498 7.044 -14.530 1.00 96.06 73 GLN A CA 1
ATOM 578 C C . GLN A 1 73 ? 14.410 7.986 -14.000 1.00 96.06 73 GLN A C 1
ATOM 580 O O . GLN A 1 73 ? 14.073 7.929 -12.819 1.00 96.06 73 GLN A O 1
ATOM 585 N N . LEU A 1 74 ? 13.838 8.835 -14.854 1.00 97.75 74 LEU A N 1
ATOM 586 C CA . LEU A 1 74 ? 12.723 9.705 -14.480 1.00 97.75 74 LEU A CA 1
ATOM 587 C C . LEU A 1 74 ? 11.476 8.901 -14.112 1.00 97.75 74 LEU A C 1
ATOM 589 O O . LEU A 1 74 ? 10.792 9.257 -13.153 1.00 97.75 74 LEU A O 1
ATOM 593 N N . ASP A 1 75 ? 11.190 7.824 -14.835 1.00 96.12 75 ASP A N 1
ATOM 594 C CA . ASP A 1 75 ? 10.060 6.950 -14.532 1.00 96.12 75 ASP A CA 1
ATOM 595 C C . ASP A 1 75 ? 10.263 6.192 -13.216 1.00 96.12 75 ASP A C 1
ATOM 597 O O . ASP A 1 75 ? 9.321 6.098 -12.428 1.00 96.12 75 ASP A O 1
ATOM 601 N N . LEU A 1 76 ? 11.494 5.766 -12.904 1.00 97.62 76 LEU A N 1
ATOM 602 C CA . LEU A 1 76 ? 11.832 5.221 -11.585 1.00 97.62 76 LEU A CA 1
ATOM 603 C C . LEU A 1 76 ? 11.561 6.243 -10.471 1.00 97.62 76 LEU A C 1
ATOM 605 O O . LEU A 1 76 ? 10.856 5.940 -9.512 1.00 97.62 76 LEU A O 1
ATOM 609 N N . VAL A 1 77 ? 12.047 7.479 -10.622 1.00 98.12 77 VAL A N 1
ATOM 610 C CA . VAL A 1 77 ? 11.832 8.546 -9.627 1.00 98.12 77 VAL A CA 1
ATOM 611 C C . VAL A 1 77 ? 10.344 8.886 -9.476 1.00 98.12 77 VAL A C 1
ATOM 613 O O . VAL A 1 77 ? 9.875 9.175 -8.374 1.00 98.12 77 VAL A O 1
ATOM 616 N N . ARG A 1 78 ? 9.563 8.843 -10.563 1.00 97.69 78 ARG A N 1
ATOM 617 C CA . ARG A 1 78 ? 8.101 9.019 -10.503 1.00 97.69 78 ARG A CA 1
ATOM 618 C C . ARG A 1 78 ? 7.432 7.886 -9.732 1.00 97.69 78 ARG A C 1
ATOM 620 O O . ARG A 1 78 ? 6.582 8.177 -8.894 1.00 97.69 78 ARG A O 1
ATOM 627 N N . ALA A 1 79 ? 7.834 6.639 -9.968 1.00 95.75 79 ALA A N 1
ATOM 628 C CA . ALA A 1 79 ? 7.319 5.486 -9.236 1.00 95.75 79 ALA A CA 1
ATOM 629 C C . ALA A 1 79 ? 7.650 5.572 -7.735 1.00 95.75 79 ALA A C 1
ATOM 631 O O . ALA A 1 79 ? 6.766 5.381 -6.901 1.00 95.75 79 ALA A O 1
ATOM 632 N N . GLU A 1 80 ? 8.884 5.948 -7.381 1.00 97.94 80 GLU A N 1
ATOM 633 C CA . GLU A 1 80 ? 9.293 6.176 -5.987 1.00 97.94 80 GLU A CA 1
ATOM 634 C C . GLU A 1 80 ? 8.479 7.296 -5.328 1.00 97.94 80 GLU A C 1
ATOM 636 O O . GLU A 1 80 ? 7.969 7.134 -4.217 1.00 97.94 80 GLU A O 1
ATOM 641 N N . ARG A 1 81 ? 8.291 8.424 -6.024 1.00 98.06 81 ARG A N 1
ATOM 642 C CA . ARG A 1 81 ? 7.435 9.522 -5.552 1.00 98.06 81 ARG A CA 1
ATOM 643 C C . ARG A 1 81 ? 6.012 9.033 -5.284 1.00 98.06 81 ARG A C 1
ATOM 645 O O . ARG A 1 81 ? 5.445 9.374 -4.249 1.00 98.06 81 ARG A O 1
ATOM 652 N N . ASP A 1 82 ? 5.428 8.263 -6.195 1.00 97.44 82 ASP A N 1
ATOM 653 C CA . ASP A 1 82 ? 4.044 7.800 -6.070 1.00 97.44 82 ASP A CA 1
ATOM 654 C C . ASP A 1 82 ? 3.890 6.792 -4.920 1.00 97.44 82 ASP A C 1
ATOM 656 O O . ASP A 1 82 ? 2.926 6.871 -4.151 1.00 97.44 82 ASP A O 1
ATOM 660 N N . ALA A 1 83 ? 4.886 5.924 -4.714 1.00 97.44 83 ALA A N 1
ATOM 661 C CA . ALA A 1 83 ? 4.959 5.046 -3.550 1.00 97.44 83 ALA A CA 1
ATOM 662 C C . ALA A 1 83 ? 5.029 5.842 -2.234 1.00 97.44 83 ALA A C 1
ATOM 664 O O . ALA A 1 83 ? 4.267 5.569 -1.303 1.00 97.44 83 ALA A O 1
ATOM 665 N N . LEU A 1 84 ? 5.872 6.879 -2.164 1.00 98.19 84 LEU A N 1
ATOM 666 C CA . LEU A 1 84 ? 5.962 7.761 -0.993 1.00 98.19 84 LEU A CA 1
ATOM 667 C C . LEU A 1 84 ? 4.658 8.531 -0.741 1.00 98.19 84 LEU A C 1
ATOM 669 O O . LEU A 1 84 ? 4.246 8.696 0.407 1.00 98.19 84 LEU A O 1
ATOM 673 N N . VAL A 1 85 ? 3.971 8.982 -1.794 1.00 98.25 85 VAL A N 1
ATOM 674 C CA . VAL A 1 85 ? 2.654 9.627 -1.668 1.00 98.25 85 VAL A CA 1
ATOM 675 C C . VAL A 1 85 ? 1.627 8.656 -1.087 1.00 98.25 85 VAL A C 1
ATOM 677 O O . VAL A 1 85 ? 0.877 9.044 -0.189 1.00 98.25 85 VAL A O 1
ATOM 680 N N . SER A 1 86 ? 1.621 7.401 -1.537 1.00 95.38 86 SER A N 1
ATOM 681 C CA . SER A 1 86 ? 0.760 6.352 -0.977 1.00 95.38 86 SER A CA 1
ATOM 682 C C . SER A 1 86 ? 1.050 6.115 0.511 1.00 95.38 86 SER A C 1
ATOM 684 O O . SER A 1 86 ? 0.136 6.133 1.341 1.00 95.38 86 SER A O 1
ATOM 686 N N . GLN A 1 87 ? 2.329 6.017 0.891 1.00 97.56 87 GLN A N 1
ATOM 687 C CA . GLN A 1 87 ? 2.733 5.885 2.295 1.00 97.56 87 GLN A CA 1
ATOM 688 C C . GLN A 1 87 ? 2.287 7.085 3.144 1.00 97.56 87 GLN A C 1
ATOM 690 O O . GLN A 1 87 ? 1.720 6.900 4.221 1.00 97.56 87 GLN A O 1
ATOM 695 N N . MET A 1 88 ? 2.463 8.317 2.656 1.00 97.62 88 MET A N 1
ATOM 696 C CA . MET A 1 88 ? 1.988 9.517 3.357 1.00 97.62 88 MET A CA 1
ATOM 697 C C . MET A 1 88 ? 0.466 9.536 3.524 1.00 97.62 88 MET A C 1
ATOM 699 O O . MET A 1 88 ? -0.032 9.979 4.560 1.00 97.62 88 MET A O 1
ATOM 703 N N . GLN A 1 89 ? -0.293 9.067 2.531 1.00 95.56 89 GLN A N 1
ATOM 704 C CA . GLN A 1 89 ? -1.750 8.960 2.638 1.00 95.56 89 GLN A CA 1
ATOM 705 C C . GLN A 1 89 ? -2.164 7.926 3.689 1.00 95.56 89 GLN A C 1
ATOM 707 O O . GLN A 1 89 ? -3.041 8.218 4.505 1.00 95.56 89 GLN A O 1
ATOM 712 N N . SER A 1 90 ? -1.492 6.772 3.722 1.00 96.62 90 SER A N 1
ATOM 713 C CA . SER A 1 90 ? -1.691 5.747 4.749 1.00 96.62 90 SER A CA 1
ATOM 714 C C . SER A 1 90 ? -1.408 6.303 6.147 1.00 96.62 90 SER A C 1
ATOM 716 O O . SER A 1 90 ? -2.294 6.297 7.003 1.00 96.62 90 SER A O 1
ATOM 718 N N . LEU A 1 91 ? -0.247 6.929 6.358 1.00 97.50 91 LEU A N 1
ATOM 719 C CA . LEU A 1 91 ? 0.086 7.570 7.635 1.00 97.50 91 LEU A CA 1
ATOM 720 C C . LEU A 1 91 ? -0.933 8.646 8.025 1.00 97.50 91 LEU A C 1
ATOM 722 O O . LEU A 1 91 ? -1.353 8.722 9.177 1.00 97.50 91 LEU A O 1
ATOM 726 N N . ARG A 1 92 ? -1.406 9.449 7.066 1.00 96.25 92 ARG A N 1
ATOM 727 C CA . ARG A 1 92 ? -2.443 10.454 7.326 1.00 96.25 92 ARG A CA 1
ATOM 728 C C . ARG A 1 92 ? -3.768 9.822 7.756 1.00 96.25 92 ARG A C 1
ATOM 730 O O . ARG A 1 92 ? -4.444 10.387 8.613 1.00 96.25 92 ARG A O 1
ATOM 737 N N . SER A 1 93 ? -4.155 8.682 7.180 1.00 91.50 93 SER A N 1
ATOM 738 C CA . SER A 1 93 ? -5.340 7.944 7.637 1.00 91.50 93 SER A CA 1
ATOM 739 C C . SER A 1 93 ? -5.160 7.366 9.040 1.00 91.50 93 SER A C 1
ATOM 741 O O . SER A 1 93 ? -6.076 7.490 9.847 1.00 91.50 93 SER A O 1
ATOM 743 N N . GLN A 1 94 ? -3.974 6.846 9.368 1.00 95.56 94 GLN A N 1
ATOM 744 C CA . GLN A 1 94 ? -3.660 6.354 10.712 1.00 95.56 94 GLN A CA 1
ATOM 745 C C . GLN A 1 94 ? -3.728 7.477 11.752 1.00 95.56 94 GLN A C 1
ATOM 747 O O . GLN A 1 94 ? -4.363 7.311 12.788 1.00 95.56 94 GLN A O 1
ATOM 752 N N . VAL A 1 95 ? -3.154 8.649 11.459 1.00 96.81 95 VAL A N 1
ATOM 753 C CA . VAL A 1 95 ? -3.241 9.817 12.353 1.00 96.81 95 VAL A CA 1
ATOM 754 C C . VAL A 1 95 ? -4.696 10.234 12.569 1.00 96.81 95 VAL A C 1
ATOM 756 O O . VAL A 1 95 ? -5.104 10.424 13.708 1.00 96.81 95 VAL A O 1
ATOM 759 N N . ARG A 1 96 ? -5.507 10.301 11.505 1.00 95.25 96 ARG A N 1
ATOM 760 C CA . ARG A 1 96 ? -6.944 10.601 11.633 1.00 95.25 96 ARG A CA 1
ATOM 761 C C . ARG A 1 96 ? -7.684 9.569 12.477 1.00 95.25 96 ARG A C 1
ATOM 763 O O . ARG A 1 96 ? -8.552 9.935 13.258 1.00 95.25 96 ARG A O 1
ATOM 770 N N . PHE A 1 97 ? -7.362 8.290 12.316 1.00 93.50 97 PHE A N 1
ATOM 771 C CA . PHE A 1 97 ? -7.957 7.229 13.122 1.00 93.50 97 PHE A CA 1
ATOM 772 C C . PHE A 1 97 ? -7.605 7.392 14.606 1.00 93.50 97 PHE A C 1
ATOM 774 O O . PHE A 1 97 ? -8.493 7.352 15.453 1.00 93.50 97 PHE A O 1
ATOM 781 N N . LEU A 1 98 ? -6.339 7.681 14.921 1.00 95.69 98 LEU A N 1
ATOM 782 C CA . LEU A 1 98 ? -5.908 7.969 16.291 1.00 95.69 98 LEU A CA 1
ATOM 783 C C . LEU A 1 98 ? -6.577 9.226 16.866 1.00 95.69 98 LEU A C 1
ATOM 785 O O . LEU A 1 98 ? -6.919 9.246 18.044 1.00 95.69 98 LEU A O 1
ATOM 789 N N . GLU A 1 99 ? -6.799 10.263 16.056 1.00 94.31 99 GLU A N 1
ATOM 790 C CA . GLU A 1 99 ? -7.563 11.447 16.470 1.00 94.31 99 GLU A CA 1
ATOM 791 C C . GLU A 1 99 ? -9.017 11.097 16.814 1.00 94.31 99 GLU A C 1
ATOM 793 O O . GLU A 1 99 ? -9.546 11.595 17.806 1.00 94.31 99 GLU A O 1
ATOM 798 N N . VAL A 1 100 ? -9.662 10.223 16.033 1.00 95.50 100 VAL A N 1
ATOM 799 C CA . VAL A 1 100 ? -11.022 9.741 16.326 1.00 95.50 100 VAL A CA 1
ATOM 800 C C . VAL A 1 100 ? -11.051 8.967 17.640 1.00 95.50 100 VAL A C 1
ATOM 802 O O . VAL A 1 100 ? -11.883 9.283 18.488 1.00 95.50 100 VAL A O 1
ATOM 805 N N . LEU A 1 101 ? -10.124 8.023 17.839 1.00 93.00 101 LEU A N 1
ATOM 806 C CA . LEU A 1 101 ? -10.023 7.263 19.089 1.00 93.00 101 LEU A CA 1
ATOM 807 C C . LEU A 1 101 ? -9.797 8.180 20.290 1.00 93.00 101 LEU A C 1
ATOM 809 O O . LEU A 1 101 ? -10.504 8.086 21.284 1.00 93.00 101 LEU A O 1
ATOM 813 N N . ARG A 1 102 ? -8.878 9.142 20.171 1.00 95.31 102 ARG A N 1
ATOM 814 C CA . ARG A 1 102 ? -8.632 10.116 21.234 1.00 95.31 102 ARG A CA 1
ATOM 815 C C . ARG A 1 102 ? -9.885 10.930 21.569 1.00 95.31 102 ARG A C 1
ATOM 817 O O . ARG A 1 102 ? -10.168 11.154 22.741 1.00 95.31 102 ARG A O 1
ATOM 824 N N . ASN A 1 103 ? -10.627 11.388 20.562 1.00 95.19 103 ASN A N 1
ATOM 825 C CA . ASN A 1 103 ? -11.870 12.127 20.792 1.00 95.19 103 ASN A CA 1
ATOM 826 C C . ASN A 1 103 ? -12.927 11.246 21.470 1.00 95.19 103 ASN A C 1
ATOM 828 O O . ASN A 1 103 ? -13.663 11.730 22.327 1.00 95.19 103 ASN A O 1
ATOM 832 N N . GLN A 1 104 ? -12.999 9.964 21.107 1.00 94.50 104 GLN A N 1
ATOM 833 C CA . GLN A 1 104 ? -13.885 9.004 21.756 1.00 94.50 104 GLN A CA 1
ATOM 834 C C . GLN A 1 104 ? -13.502 8.805 23.228 1.00 94.50 104 GLN A C 1
ATOM 836 O O . GLN A 1 104 ? -14.364 8.966 24.089 1.00 94.50 104 GLN A O 1
ATOM 841 N N . ASP A 1 105 ? -12.222 8.597 23.537 1.00 96.19 105 ASP A N 1
ATOM 842 C CA . ASP A 1 105 ? -11.729 8.499 24.916 1.00 96.19 105 ASP A CA 1
ATOM 843 C C . ASP A 1 105 ? -12.037 9.777 25.723 1.00 96.19 105 ASP A C 1
ATOM 845 O O . ASP A 1 105 ? -12.458 9.732 26.883 1.00 96.19 105 ASP A O 1
ATOM 849 N N . GLU A 1 106 ? -11.870 10.961 25.126 1.00 95.50 106 GLU A N 1
ATOM 850 C CA . GLU A 1 106 ? -12.224 12.238 25.761 1.00 95.50 106 GLU A CA 1
ATOM 851 C C . GLU A 1 106 ? -13.743 12.329 26.052 1.00 95.50 106 GLU A C 1
ATOM 853 O O . GLU A 1 106 ? -14.158 12.804 27.117 1.00 95.50 106 GLU A O 1
ATOM 858 N N . LEU A 1 107 ? -14.596 11.814 25.164 1.00 95.62 107 LEU A N 1
ATOM 859 C CA . LEU A 1 107 ? -16.047 11.749 25.376 1.00 95.62 107 LEU A CA 1
ATOM 860 C C . LEU A 1 107 ? -16.440 10.716 26.443 1.00 95.62 107 LEU A C 1
ATOM 862 O O . LEU A 1 107 ? -17.261 11.007 27.314 1.00 95.62 107 LEU A O 1
ATOM 866 N N . GLU A 1 108 ? -15.833 9.535 26.436 1.00 94.81 108 GLU A N 1
ATOM 867 C CA . GLU A 1 108 ? -16.085 8.492 27.433 1.00 94.81 108 GLU A CA 1
ATOM 868 C C . GLU A 1 108 ? -15.624 8.937 28.825 1.00 94.81 108 GLU A C 1
ATOM 870 O O . GLU A 1 108 ? -16.358 8.809 29.808 1.00 94.81 108 GLU A O 1
ATOM 875 N N . THR A 1 109 ? -14.453 9.571 28.919 1.00 96.06 109 THR A N 1
ATOM 876 C CA . THR A 1 109 ? -13.943 10.106 30.189 1.00 96.06 109 THR A CA 1
ATOM 877 C C . THR A 1 109 ? -14.797 11.257 30.721 1.00 96.06 109 THR A C 1
ATOM 879 O O . THR A 1 109 ? -14.989 11.364 31.936 1.00 96.06 109 THR A O 1
ATOM 882 N N . THR A 1 110 ? -15.337 12.125 29.858 1.00 95.75 110 THR A N 1
ATOM 883 C CA . THR A 1 110 ? -16.264 13.187 30.288 1.00 95.75 110 THR A CA 1
ATOM 884 C C . THR A 1 110 ? -17.613 12.622 30.723 1.00 95.75 110 THR A C 1
ATOM 886 O O . THR A 1 110 ? -18.122 13.031 31.769 1.00 95.75 110 THR A O 1
ATOM 889 N N . ARG A 1 111 ? -18.154 11.628 30.011 1.00 95.81 111 ARG A N 1
ATOM 890 C CA . ARG A 1 111 ? -19.372 10.909 30.413 1.00 95.81 111 ARG A CA 1
ATOM 891 C C . ARG A 1 111 ? -19.200 10.215 31.763 1.00 95.81 111 ARG A C 1
ATOM 893 O O . ARG A 1 111 ? -20.012 10.436 32.660 1.00 95.81 111 ARG A O 1
ATOM 900 N N . ALA A 1 112 ? -18.111 9.473 31.956 1.00 94.75 112 ALA A N 1
ATOM 901 C CA . ALA A 1 112 ? -17.809 8.808 33.222 1.00 94.75 112 ALA A CA 1
ATOM 902 C C . ALA A 1 112 ? -17.674 9.808 34.387 1.00 94.75 112 ALA A C 1
ATOM 904 O O . ALA A 1 112 ? -18.158 9.553 35.492 1.00 94.75 112 ALA A O 1
ATOM 905 N N . LYS A 1 113 ? -17.066 10.982 34.156 1.00 95.88 113 LYS A N 1
ATOM 906 C CA . LYS A 1 113 ? -17.000 12.059 35.162 1.00 95.88 113 LYS A CA 1
ATOM 907 C C . LYS A 1 113 ? -18.389 12.566 35.547 1.00 95.88 113 LYS A C 1
ATOM 909 O O . LYS A 1 113 ? -18.671 12.680 36.740 1.00 95.88 113 LYS A O 1
ATOM 914 N N . LEU A 1 114 ? -19.256 12.823 34.567 1.00 96.38 114 LEU A N 1
ATOM 915 C CA . LEU A 1 114 ? -20.631 13.268 34.813 1.00 96.38 114 LEU A CA 1
ATOM 916 C C . LEU A 1 114 ? -21.450 12.210 35.564 1.00 96.38 114 LEU A C 1
ATOM 918 O O . LEU A 1 114 ? -22.181 12.546 36.496 1.00 96.38 114 LEU A O 1
ATOM 922 N N . GLU A 1 115 ? -21.297 10.931 35.220 1.00 95.56 115 GLU A N 1
ATOM 923 C CA . GLU A 1 115 ? -21.948 9.826 35.932 1.00 95.56 115 GLU A CA 1
ATOM 924 C C . GLU A 1 115 ? -21.470 9.728 37.390 1.00 95.56 115 GLU A C 1
ATOM 926 O O . GLU A 1 115 ? -22.287 9.613 38.308 1.00 95.56 115 GLU A O 1
ATOM 931 N N . LEU A 1 116 ? -20.163 9.861 37.642 1.00 94.62 116 LEU A N 1
ATOM 932 C CA . LEU A 1 116 ? -19.617 9.898 39.002 1.00 94.62 116 LEU A CA 1
ATOM 933 C C . LEU A 1 116 ? -20.131 11.098 39.808 1.00 94.62 116 LEU A C 1
ATOM 935 O O . LEU A 1 116 ? -20.434 10.955 40.996 1.00 94.62 116 LEU A O 1
ATOM 939 N N . GLU A 1 117 ? -20.242 12.276 39.197 1.00 95.12 117 GLU A N 1
ATOM 940 C CA . GLU A 1 117 ? -20.824 13.460 39.836 1.00 95.12 117 GLU A CA 1
ATOM 941 C C . GLU A 1 117 ? -22.311 13.267 40.154 1.00 95.12 117 GLU A C 1
ATOM 943 O O . GLU A 1 117 ? -22.743 13.575 41.270 1.00 95.12 117 GLU A O 1
ATOM 948 N N . ALA A 1 118 ? -23.079 12.673 39.237 1.00 93.50 118 ALA A N 1
ATOM 949 C CA . ALA A 1 118 ? -24.480 12.329 39.461 1.00 93.50 118 ALA A CA 1
ATOM 950 C C . ALA A 1 118 ? -24.643 11.335 40.623 1.00 93.50 118 ALA A C 1
ATOM 952 O O . ALA A 1 118 ? -25.492 11.538 41.496 1.00 93.50 118 ALA A O 1
ATOM 953 N N . LEU A 1 119 ? -23.790 10.305 40.696 1.00 93.00 119 LEU A N 1
ATOM 954 C CA . LEU A 1 119 ? -23.776 9.342 41.801 1.00 93.00 119 LEU A CA 1
ATOM 955 C C . LEU A 1 119 ? -23.399 9.996 43.135 1.00 93.00 119 LEU A C 1
ATOM 957 O O . LEU A 1 119 ? -24.039 9.726 44.154 1.00 93.00 119 LEU A O 1
ATOM 961 N N . ARG A 1 120 ? -22.400 10.890 43.153 1.00 92.31 120 ARG A N 1
ATOM 962 C CA . ARG A 1 120 ? -22.044 11.666 44.356 1.00 92.31 120 ARG A CA 1
ATOM 963 C C . ARG A 1 120 ? -23.207 12.544 44.819 1.00 92.31 120 ARG A C 1
ATOM 965 O O . ARG A 1 120 ? -23.521 12.545 46.010 1.00 92.31 120 ARG A O 1
ATOM 972 N N . GLY A 1 121 ? -23.885 13.222 43.892 1.00 90.38 121 GLY A N 1
ATOM 973 C CA . GLY A 1 121 ? -25.069 14.030 44.182 1.00 90.38 121 GLY A CA 1
ATOM 974 C C . GLY A 1 121 ? -26.246 13.200 44.709 1.00 90.38 121 GLY A C 1
ATOM 975 O O . GLY A 1 121 ? -26.880 13.579 45.694 1.00 90.38 121 GLY A O 1
ATOM 976 N N . ALA A 1 122 ? -26.517 12.034 44.115 1.00 85.69 122 ALA A N 1
ATOM 977 C CA . ALA A 1 122 ? -27.550 11.109 44.586 1.00 85.69 122 ALA A CA 1
ATOM 978 C C . ALA A 1 122 ? -27.245 10.582 45.998 1.00 85.69 122 ALA A C 1
ATOM 980 O O . ALA A 1 122 ? -28.127 10.566 46.860 1.00 85.69 122 ALA A O 1
ATOM 981 N N . ARG A 1 123 ? -25.981 10.230 46.268 1.00 82.25 123 ARG A N 1
ATOM 982 C CA . ARG A 1 123 ? -25.525 9.780 47.589 1.00 82.25 123 ARG A CA 1
ATOM 983 C C . ARG A 1 123 ? -25.642 10.875 48.651 1.00 82.25 123 ARG A C 1
ATOM 985 O O . ARG A 1 123 ? -26.048 10.583 49.771 1.00 82.25 123 ARG A O 1
ATOM 992 N N . GLN A 1 124 ? -25.352 12.131 48.308 1.00 79.75 124 GLN A N 1
ATOM 993 C CA . GLN A 1 124 ? -25.576 13.269 49.209 1.00 79.75 124 GLN A CA 1
ATOM 994 C C . GLN A 1 124 ? -27.061 13.478 49.531 1.00 79.75 124 GLN A C 1
ATOM 996 O O . GLN A 1 124 ? -27.395 13.768 50.675 1.00 79.75 124 GLN A O 1
ATOM 1001 N N . ARG A 1 125 ? -27.968 13.274 48.567 1.00 70.88 125 ARG A N 1
ATOM 1002 C CA . ARG A 1 125 ? -29.422 13.374 48.805 1.00 70.88 125 ARG A CA 1
ATOM 1003 C C . ARG A 1 125 ? -29.960 12.228 49.672 1.00 70.88 125 ARG A C 1
ATOM 1005 O O . ARG A 1 125 ? -30.850 12.454 50.489 1.00 70.88 125 ARG A O 1
ATOM 1012 N N . GLN A 1 126 ? -29.393 11.025 49.552 1.00 59.97 126 GLN A N 1
ATOM 1013 C CA . GLN A 1 126 ? -29.724 9.874 50.408 1.00 59.97 126 GLN A CA 1
ATOM 1014 C C . GLN A 1 126 ? -29.211 9.995 51.853 1.00 59.97 126 GLN A C 1
ATOM 1016 O O . GLN A 1 126 ? -29.681 9.264 52.719 1.00 59.97 126 GLN A O 1
ATOM 1021 N N . ALA A 1 127 ? -28.298 10.925 52.154 1.00 53.94 127 ALA A N 1
ATOM 1022 C CA . ALA A 1 127 ? -27.781 11.131 53.510 1.00 53.94 127 ALA A CA 1
ATOM 1023 C C . ALA A 1 127 ? -28.790 11.781 54.486 1.00 53.94 127 ALA A C 1
ATOM 1025 O O . ALA A 1 127 ? -28.430 12.093 55.620 1.00 53.94 127 ALA A O 1
ATOM 1026 N N . THR A 1 128 ? -30.056 11.950 54.089 1.00 49.06 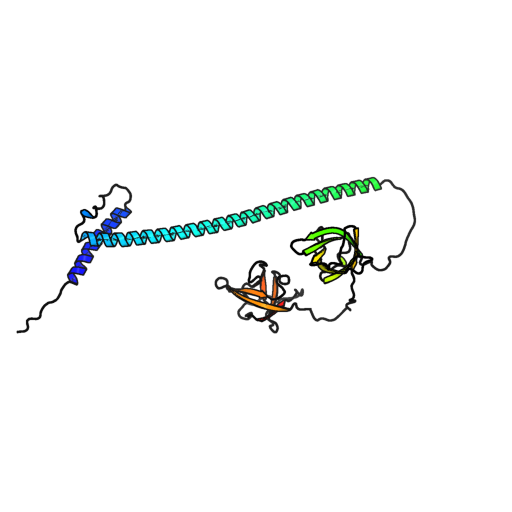128 THR A N 1
ATOM 1027 C CA . THR A 1 128 ? -31.145 12.317 55.005 1.00 49.06 128 THR A CA 1
ATOM 1028 C C . THR A 1 128 ? -31.867 11.036 55.444 1.00 49.06 128 THR A C 1
ATOM 1030 O O . THR A 1 128 ? -32.485 10.376 54.606 1.00 49.06 128 THR A O 1
ATOM 1033 N N . PRO A 1 129 ? -31.782 10.621 56.721 1.00 46.28 129 PRO A N 1
ATOM 1034 C CA . PRO A 1 129 ? -32.167 9.276 57.120 1.00 46.28 129 PRO A CA 1
ATOM 1035 C C . PRO A 1 129 ? -33.687 9.161 57.254 1.00 46.28 129 PRO A C 1
ATOM 1037 O O . PRO A 1 129 ? -34.307 9.879 58.035 1.00 46.28 129 PRO A O 1
ATOM 1040 N N . THR A 1 130 ? -34.286 8.187 56.571 1.00 38.22 130 THR A N 1
ATOM 1041 C CA . THR A 1 130 ? -35.550 7.586 57.017 1.00 38.22 130 THR A CA 1
ATOM 1042 C C . THR A 1 130 ? -35.328 6.107 57.307 1.00 38.22 130 THR A C 1
ATOM 1044 O O . THR A 1 130 ? -34.799 5.343 56.506 1.00 38.22 130 THR A O 1
ATOM 1047 N N . ARG A 1 131 ? -35.665 5.754 58.547 1.00 36.88 131 ARG A N 1
ATOM 1048 C CA . ARG A 1 131 ? -35.470 4.473 59.223 1.00 36.88 131 ARG A CA 1
ATOM 1049 C C . ARG A 1 131 ? -36.717 3.608 59.033 1.00 36.88 131 ARG A C 1
ATOM 1051 O O . ARG A 1 131 ? -37.786 4.034 59.450 1.00 36.88 131 ARG A O 1
ATOM 1058 N N . SER A 1 132 ? -36.565 2.401 58.487 1.00 32.84 132 SER A N 1
ATOM 1059 C CA . SER A 1 132 ? -37.498 1.261 58.630 1.00 32.84 132 SER A CA 1
ATOM 1060 C C . SER A 1 132 ? -36.821 0.016 58.023 1.00 32.84 132 SER A C 1
ATOM 1062 O O . SER A 1 132 ? -36.591 0.000 56.821 1.00 32.84 132 SER A O 1
ATOM 1064 N N . THR A 1 133 ? -36.222 -0.913 58.789 1.00 36.19 133 THR A N 1
ATOM 1065 C CA . THR A 1 133 ? -36.814 -2.185 59.307 1.00 36.19 133 THR A CA 1
ATOM 1066 C C . THR A 1 133 ? -37.657 -2.911 58.240 1.00 36.19 133 THR A C 1
ATOM 1068 O O . THR A 1 133 ? -38.621 -2.319 57.768 1.00 36.19 133 THR A O 1
ATOM 1071 N N . SER A 1 134 ? -37.367 -4.132 57.754 1.00 36.84 134 SER A N 1
ATOM 1072 C CA . SER A 1 134 ? -37.079 -5.427 58.426 1.00 36.84 134 SER A CA 1
ATOM 1073 C C . SER A 1 134 ? -36.579 -6.489 57.390 1.00 36.84 134 SER A C 1
ATOM 1075 O O . SER A 1 134 ? -36.564 -6.170 56.203 1.00 36.84 134 SER A O 1
ATOM 1077 N N . PRO A 1 135 ? -36.165 -7.721 57.784 1.00 47.78 135 PRO A N 1
ATOM 1078 C CA . PRO A 1 135 ? -35.098 -8.480 57.110 1.00 47.78 135 PRO A CA 1
ATOM 1079 C C . PRO A 1 135 ? -35.513 -9.700 56.252 1.00 47.78 135 PRO A C 1
ATOM 1081 O O . PRO A 1 135 ? -36.606 -10.236 56.384 1.00 47.78 135 PRO A O 1
ATOM 1084 N N . ALA A 1 136 ? -34.523 -10.150 55.465 1.00 40.06 136 ALA A N 1
ATOM 1085 C CA . ALA A 1 136 ? -34.196 -11.510 55.005 1.00 40.06 136 ALA A CA 1
ATOM 1086 C C . ALA A 1 136 ? -35.244 -12.346 54.237 1.00 40.06 136 ALA A C 1
ATOM 1088 O O . ALA A 1 136 ? -36.183 -12.894 54.806 1.00 40.06 136 ALA A O 1
ATOM 1089 N N . LYS A 1 137 ? -34.944 -12.595 52.952 1.00 32.69 137 LYS A N 1
ATOM 1090 C CA . LYS A 1 137 ? -35.347 -13.814 52.238 1.00 32.69 137 LYS A CA 1
ATOM 1091 C C . LYS A 1 137 ? -34.137 -14.373 51.481 1.00 32.69 137 LYS A C 1
ATOM 1093 O O . LYS A 1 137 ? -33.442 -13.621 50.802 1.00 32.69 137 LYS A O 1
ATOM 1098 N N . GLU A 1 138 ? -33.878 -15.661 51.690 1.00 29.34 138 GLU A N 1
ATOM 1099 C CA . GLU A 1 138 ? -32.798 -16.473 51.112 1.00 29.34 138 GLU A CA 1
ATOM 1100 C C . GLU A 1 138 ? -32.640 -16.294 49.591 1.00 29.34 138 GLU A C 1
ATOM 1102 O O . GLU A 1 138 ? -33.649 -16.179 48.885 1.00 29.34 138 GLU A O 1
ATOM 1107 N N . PRO A 1 139 ? -31.404 -16.323 49.056 1.00 38.66 139 PRO A N 1
ATOM 1108 C CA . PRO A 1 139 ? -31.186 -16.339 47.618 1.00 38.66 139 PRO A CA 1
ATOM 1109 C C . PRO A 1 139 ? -31.563 -17.712 47.040 1.00 38.66 139 PRO A C 1
ATOM 1111 O O . PRO A 1 139 ? -30.923 -18.726 47.310 1.00 38.66 139 PRO A O 1
ATOM 1114 N N . ALA A 1 140 ? -32.619 -17.719 46.227 1.00 34.91 140 ALA A N 1
ATOM 1115 C CA . ALA A 1 140 ? -32.946 -18.790 45.290 1.00 34.91 140 ALA A CA 1
ATOM 1116 C C . ALA A 1 140 ? -31.783 -19.012 44.288 1.00 34.91 140 ALA A C 1
ATOM 1118 O O . ALA A 1 140 ? -31.013 -18.076 44.047 1.00 34.91 140 ALA A O 1
ATOM 1119 N N . PRO A 1 141 ? -31.631 -20.223 43.710 1.00 41.88 141 PRO A N 1
ATOM 1120 C CA . PRO A 1 141 ? -30.493 -20.585 42.862 1.00 41.88 141 PRO A CA 1
ATOM 1121 C C . PRO A 1 141 ? -30.319 -19.613 41.688 1.00 41.88 141 PRO A C 1
ATOM 1123 O O . PRO A 1 141 ? -31.296 -19.142 41.109 1.00 41.88 141 PRO A O 1
ATOM 1126 N N . ALA A 1 142 ? -29.056 -19.307 41.379 1.00 45.53 142 ALA A N 1
ATOM 1127 C CA . ALA A 1 142 ? -28.609 -18.276 40.446 1.00 45.53 142 ALA A CA 1
ATOM 1128 C C . ALA A 1 142 ? -29.410 -18.251 39.130 1.00 45.53 142 ALA A C 1
ATOM 1130 O O . ALA A 1 142 ? -29.246 -19.102 38.256 1.00 45.53 142 ALA A O 1
ATOM 1131 N N . LEU A 1 143 ? -30.266 -17.239 38.987 1.00 49.75 143 LEU A N 1
ATOM 1132 C CA . LEU A 1 143 ? -30.987 -16.939 37.755 1.00 49.75 143 LEU A CA 1
ATOM 1133 C C . LEU A 1 143 ? -29.982 -16.526 36.666 1.00 49.75 143 LEU A C 1
ATOM 1135 O O . LEU A 1 143 ? -29.427 -15.430 36.713 1.00 49.75 143 LEU A O 1
ATOM 1139 N N . ARG A 1 144 ? -29.767 -17.398 35.670 1.00 70.06 144 ARG A N 1
ATOM 1140 C CA . ARG A 1 144 ? -29.004 -17.128 34.431 1.00 70.06 144 ARG A CA 1
ATOM 1141 C C . ARG A 1 144 ? -29.838 -16.299 33.441 1.00 70.06 144 ARG A C 1
ATOM 1143 O O . ARG A 1 144 ? -30.031 -16.690 32.290 1.00 70.06 144 ARG A O 1
ATOM 1150 N N . THR A 1 145 ? -30.404 -15.194 33.918 1.00 74.94 145 THR A N 1
ATOM 1151 C CA . THR A 1 145 ? -31.292 -14.321 33.142 1.00 74.94 145 THR A CA 1
ATOM 1152 C C . THR A 1 145 ? -30.671 -12.942 32.982 1.00 74.94 145 THR A C 1
ATOM 1154 O O . THR A 1 145 ? -30.200 -12.369 33.964 1.00 74.94 145 THR A O 1
ATOM 1157 N N . MET A 1 146 ? -30.717 -12.385 31.777 1.00 84.44 146 MET A N 1
ATOM 1158 C CA . MET A 1 146 ? -30.195 -11.053 31.452 1.00 84.44 146 MET A CA 1
ATOM 1159 C C . MET A 1 146 ? -31.291 -10.215 30.797 1.00 84.44 146 MET A C 1
ATOM 1161 O O . MET A 1 146 ? -32.106 -10.748 30.052 1.00 84.44 146 MET A O 1
ATOM 1165 N N . LYS A 1 147 ? -31.337 -8.907 31.050 1.00 83.88 147 LYS A N 1
ATOM 1166 C CA . LYS A 1 147 ? -32.324 -8.025 30.415 1.00 83.88 147 LYS A CA 1
ATOM 1167 C C . LYS A 1 147 ? -31.673 -7.205 29.317 1.00 83.88 147 LYS A C 1
ATOM 1169 O O . LYS A 1 147 ? -30.639 -6.586 29.558 1.00 83.88 147 LYS A O 1
ATOM 1174 N N . VAL A 1 148 ? -32.321 -7.136 28.162 1.00 85.81 148 VAL A N 1
ATOM 1175 C CA . VAL A 1 148 ? -31.874 -6.334 27.023 1.00 85.81 148 VAL A CA 1
ATOM 1176 C C . VAL A 1 148 ? -32.122 -4.855 27.311 1.00 85.81 148 VAL A C 1
ATOM 1178 O O . VAL A 1 148 ? -33.259 -4.421 27.496 1.00 85.81 148 VAL A O 1
ATOM 1181 N N . THR A 1 149 ? -31.057 -4.065 27.368 1.00 84.62 149 THR A N 1
ATOM 1182 C CA . THR A 1 149 ? -31.077 -2.607 27.571 1.00 84.62 149 THR A CA 1
ATOM 1183 C C . THR A 1 149 ? -30.914 -1.815 26.288 1.00 84.62 149 THR A C 1
ATOM 1185 O O . THR A 1 149 ? -31.201 -0.622 26.271 1.00 84.62 149 THR A O 1
ATOM 1188 N N . GLY A 1 150 ? -30.491 -2.470 25.216 1.00 81.56 150 GLY A N 1
ATOM 1189 C CA . GLY A 1 150 ? -30.188 -1.851 23.935 1.00 81.56 150 GLY A CA 1
ATOM 1190 C C . GLY A 1 150 ? -30.107 -2.923 22.862 1.00 81.56 150 GLY A C 1
ATOM 1191 O O . GLY A 1 150 ? -29.765 -4.069 23.139 1.00 81.56 150 GLY A O 1
ATOM 1192 N N . LEU A 1 151 ? -30.496 -2.550 21.654 1.00 85.62 151 LEU A N 1
ATOM 1193 C CA . LEU A 1 151 ? -30.577 -3.433 20.504 1.00 85.62 151 LEU A CA 1
ATOM 1194 C C . LEU A 1 151 ? -30.126 -2.631 19.291 1.00 85.62 151 LEU A C 1
ATOM 1196 O O . LEU A 1 151 ? -30.706 -1.579 19.012 1.00 85.62 151 LEU A O 1
ATOM 1200 N N . VAL A 1 152 ? -29.127 -3.133 18.577 1.00 84.56 152 VAL A N 1
ATOM 1201 C CA . VAL A 1 152 ? -28.678 -2.570 17.304 1.00 84.56 152 VAL A CA 1
ATOM 1202 C C . VAL A 1 152 ? -28.713 -3.679 16.261 1.00 84.56 152 VAL A C 1
ATOM 1204 O O . VAL A 1 152 ? -28.101 -4.728 16.433 1.00 84.56 152 VAL A O 1
ATOM 1207 N N . GLU A 1 153 ? -29.466 -3.460 15.187 1.00 82.25 153 GLU A N 1
ATOM 1208 C CA . GLU A 1 153 ? -29.486 -4.373 14.045 1.00 82.25 153 GLU A CA 1
ATOM 1209 C C . GLU A 1 153 ? -28.285 -4.091 13.145 1.00 82.25 153 GLU A C 1
ATOM 1211 O O . GLU A 1 153 ? -28.126 -2.971 12.649 1.00 82.25 153 GLU A O 1
ATOM 1216 N N . ASP A 1 154 ? -27.479 -5.114 12.880 1.00 78.69 154 ASP A N 1
ATOM 1217 C CA . ASP A 1 154 ? -26.442 -5.046 11.863 1.00 78.69 154 ASP A CA 1
ATOM 1218 C C . ASP A 1 154 ? -26.997 -5.551 10.532 1.00 78.69 154 ASP A C 1
ATOM 1220 O O . ASP A 1 154 ? -27.103 -6.752 10.273 1.00 78.69 154 ASP A O 1
ATOM 1224 N N . LYS A 1 155 ? -27.354 -4.603 9.662 1.00 76.56 155 LYS A N 1
ATOM 1225 C CA . LYS A 1 155 ? -27.870 -4.898 8.320 1.00 76.56 155 LYS A CA 1
ATOM 1226 C C . LYS A 1 155 ? -26.811 -5.465 7.376 1.00 76.56 155 LYS A C 1
ATOM 1228 O O . LYS A 1 155 ? -27.193 -6.074 6.381 1.00 76.56 155 LYS A O 1
ATOM 1233 N N . ALA A 1 156 ? -25.525 -5.242 7.646 1.00 68.06 156 ALA A N 1
ATOM 1234 C CA . ALA A 1 156 ? -24.434 -5.744 6.818 1.00 68.06 156 ALA A CA 1
ATOM 1235 C C . ALA A 1 156 ? -24.114 -7.205 7.161 1.00 68.06 156 ALA A C 1
ATOM 1237 O O . ALA A 1 156 ? -23.974 -8.020 6.252 1.00 68.06 156 ALA A O 1
ATOM 1238 N N . ALA A 1 157 ? -24.073 -7.544 8.453 1.00 65.94 157 ALA A N 1
ATOM 1239 C CA . ALA A 1 157 ? -23.833 -8.911 8.922 1.00 65.94 157 ALA A CA 1
ATOM 1240 C C . ALA A 1 157 ? -25.112 -9.762 9.067 1.00 65.94 157 ALA A C 1
ATOM 1242 O O . ALA A 1 157 ? -25.034 -10.965 9.314 1.00 65.94 157 ALA A O 1
ATOM 1243 N N . GLY A 1 158 ? -26.299 -9.156 8.943 1.00 75.81 158 GLY A N 1
ATOM 1244 C CA . GLY A 1 158 ? -27.577 -9.839 9.168 1.00 75.81 158 GLY A CA 1
ATOM 1245 C C . GLY A 1 158 ? -27.751 -10.309 10.617 1.00 75.81 158 GLY A C 1
ATOM 1246 O O . GLY A 1 158 ? -28.338 -11.364 10.854 1.00 75.81 158 GLY A O 1
ATOM 1247 N N . GLY A 1 159 ? -27.197 -9.564 11.576 1.00 84.31 159 GLY A N 1
ATOM 1248 C CA . GLY A 1 159 ? -27.115 -9.937 12.990 1.00 84.31 159 GLY A CA 1
ATOM 1249 C C . GLY A 1 159 ? -27.696 -8.891 13.940 1.00 84.31 159 GLY A C 1
ATOM 1250 O O . GLY A 1 159 ? -28.169 -7.831 13.525 1.00 84.31 159 GLY A O 1
ATOM 1251 N N . LEU A 1 160 ? -27.672 -9.202 15.235 1.00 85.38 160 LEU A N 1
ATOM 1252 C CA . LEU A 1 160 ? -28.149 -8.335 16.312 1.00 85.38 160 LEU A CA 1
ATOM 1253 C C . LEU A 1 160 ? -27.057 -8.146 17.361 1.00 85.38 160 LEU A C 1
ATOM 1255 O O . LEU A 1 160 ? -26.547 -9.123 17.906 1.00 85.38 160 LEU A O 1
ATOM 1259 N N . TYR A 1 161 ? -26.776 -6.890 17.690 1.00 84.06 161 TYR A N 1
ATOM 1260 C CA . TYR A 1 161 ? -26.002 -6.501 18.861 1.00 84.06 161 TYR A CA 1
ATOM 1261 C C . TYR A 1 161 ? -26.951 -6.178 20.012 1.00 84.06 161 TYR A C 1
ATOM 1263 O O . TYR A 1 161 ? -27.883 -5.380 19.872 1.00 84.06 161 TYR A O 1
ATOM 1271 N N . LEU A 1 162 ? -26.716 -6.802 21.160 1.00 84.12 162 LEU A N 1
ATOM 1272 C CA . LEU A 1 162 ? -27.549 -6.704 22.348 1.00 84.12 162 LEU A CA 1
ATOM 1273 C C . LEU A 1 162 ? -26.748 -6.091 23.491 1.00 84.12 162 LEU A C 1
ATOM 1275 O O . LEU A 1 162 ? -25.757 -6.657 23.947 1.00 84.12 162 LEU A O 1
ATOM 1279 N N . ALA A 1 163 ? -27.228 -4.959 24.000 1.00 83.25 163 ALA A N 1
ATOM 1280 C CA . ALA A 1 163 ? -26.831 -4.433 25.299 1.00 83.25 163 ALA A CA 1
ATOM 1281 C C . ALA A 1 163 ? -27.604 -5.168 26.392 1.00 83.25 163 ALA A C 1
ATOM 1283 O O . ALA A 1 163 ? -28.830 -5.251 26.304 1.00 83.25 163 ALA A O 1
ATOM 1284 N N . VAL A 1 164 ? -26.923 -5.682 27.420 1.00 82.75 164 VAL A N 1
ATOM 1285 C CA . VAL A 1 164 ? -27.563 -6.419 28.522 1.00 82.75 164 VAL A CA 1
ATOM 1286 C C . VAL A 1 164 ? -27.146 -5.889 29.895 1.00 82.75 164 VAL A C 1
ATOM 1288 O O . VAL A 1 164 ? -25.996 -5.526 30.119 1.00 82.75 164 VAL A O 1
ATOM 1291 N N . ASN A 1 165 ? -28.089 -5.832 30.840 1.00 67.12 165 ASN A N 1
ATOM 1292 C CA . ASN A 1 165 ? -27.931 -5.082 32.096 1.0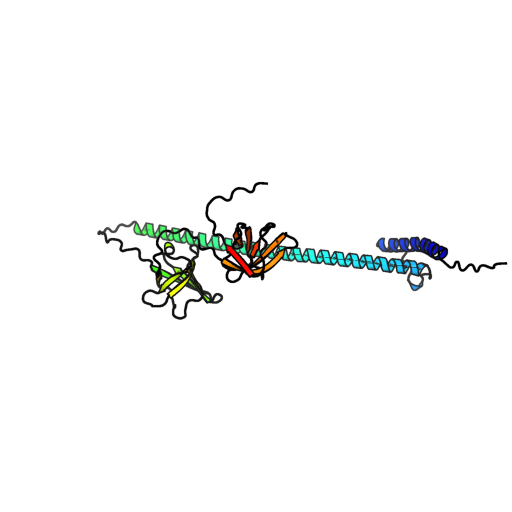0 67.12 165 ASN A CA 1
ATOM 1293 C C . ASN A 1 165 ? -27.137 -5.764 33.223 1.00 67.12 165 ASN A C 1
ATOM 1295 O O . ASN A 1 165 ? -27.024 -5.163 34.292 1.00 67.12 165 ASN A O 1
ATOM 1299 N N . ARG A 1 166 ? -26.670 -7.001 33.025 1.00 62.00 166 ARG A N 1
ATOM 1300 C CA . ARG A 1 166 ? -25.787 -7.833 33.876 1.00 62.00 166 ARG A CA 1
ATOM 1301 C C . ARG A 1 166 ? -25.941 -9.290 33.424 1.00 62.00 166 ARG A C 1
ATOM 1303 O O . ARG A 1 166 ? -26.922 -9.626 32.767 1.00 62.00 166 ARG A O 1
ATOM 1310 N N . GLY A 1 167 ? -24.996 -10.151 33.802 1.00 56.44 167 GLY A N 1
ATOM 1311 C CA . GLY A 1 167 ? -25.061 -11.589 33.507 1.00 56.44 167 GLY A CA 1
ATOM 1312 C C . GLY A 1 167 ? -24.151 -12.065 32.373 1.00 56.44 167 GLY A C 1
ATOM 1313 O O . GLY A 1 167 ? -24.247 -13.228 32.000 1.00 56.44 167 GLY A O 1
ATOM 1314 N N . LEU A 1 168 ? -23.240 -11.213 31.879 1.00 57.59 168 LEU A N 1
ATOM 1315 C CA . LEU A 1 168 ? -22.171 -11.614 30.950 1.00 57.59 168 LEU A CA 1
ATOM 1316 C C . LEU A 1 168 ? -21.322 -12.771 31.491 1.00 57.59 168 LEU A C 1
ATOM 1318 O O . LEU A 1 168 ? -20.871 -13.599 30.719 1.00 57.59 168 LEU A O 1
ATOM 1322 N N . GLU A 1 169 ? -21.175 -12.884 32.814 1.00 57.88 169 GLU A N 1
ATOM 1323 C CA . GLU A 1 169 ? -20.464 -13.997 33.463 1.00 57.88 169 GLU A CA 1
ATOM 1324 C C . GLU A 1 169 ? -21.052 -15.379 33.120 1.00 57.88 169 GLU A C 1
ATOM 1326 O O . GLU A 1 169 ? -20.363 -16.388 33.237 1.00 57.88 169 GLU A O 1
ATOM 1331 N N . ALA A 1 170 ? -22.318 -15.440 32.690 1.00 58.81 170 ALA A N 1
ATOM 1332 C CA . ALA A 1 170 ? -22.991 -16.674 32.293 1.00 58.81 170 ALA A CA 1
ATOM 1333 C C . ALA A 1 170 ? -23.106 -16.852 30.767 1.00 58.81 170 ALA A C 1
ATOM 1335 O O . ALA A 1 170 ? -23.573 -17.902 30.320 1.00 58.81 170 ALA A O 1
ATOM 1336 N N . VAL A 1 171 ? -22.705 -15.855 29.968 1.00 68.25 171 VAL A N 1
ATOM 1337 C CA . VAL A 1 171 ? -22.834 -15.857 28.503 1.00 68.25 171 VAL A CA 1
ATOM 1338 C C . VAL A 1 171 ? -21.461 -15.960 27.871 1.00 68.25 171 VAL A C 1
ATOM 1340 O O . VAL A 1 171 ? -20.584 -15.142 28.115 1.00 68.25 171 VAL A O 1
ATOM 1343 N N . HIS A 1 172 ? -21.292 -16.962 27.026 1.00 70.94 172 HIS A N 1
ATOM 1344 C CA . HIS A 1 172 ? -20.080 -17.200 26.261 1.00 70.94 172 HIS A CA 1
ATOM 1345 C C . HIS A 1 172 ? -20.447 -17.382 24.793 1.00 70.94 172 HIS A C 1
ATOM 1347 O O . HIS A 1 172 ? -21.603 -17.645 24.453 1.00 70.94 172 HIS A O 1
ATOM 1353 N N . GLN A 1 173 ? -19.454 -17.257 23.921 1.00 76.62 173 GLN A N 1
ATOM 1354 C CA . GLN A 1 173 ? -19.602 -17.637 22.524 1.00 76.62 173 GLN A CA 1
ATOM 1355 C C . GLN A 1 173 ? -20.062 -19.104 22.424 1.00 76.62 173 GLN A C 1
ATOM 1357 O O . GLN A 1 173 ? -19.519 -19.976 23.102 1.00 76.62 173 GLN A O 1
ATOM 1362 N N . GLY A 1 174 ? -21.087 -19.359 21.613 1.00 74.19 174 GLY A N 1
ATOM 1363 C CA . GLY A 1 174 ? -21.768 -20.649 21.479 1.00 74.19 174 GLY A CA 1
ATOM 1364 C C . GLY A 1 174 ? -22.907 -20.881 22.481 1.00 74.19 174 GLY A C 1
ATOM 1365 O O . GLY A 1 174 ? -23.607 -21.892 22.403 1.00 74.19 174 GLY A O 1
ATOM 1366 N N . ALA A 1 175 ? -23.137 -19.967 23.432 1.00 77.88 175 ALA A N 1
ATOM 1367 C CA . ALA A 1 175 ? -24.254 -20.097 24.361 1.00 77.88 175 ALA A CA 1
ATOM 1368 C C . ALA A 1 175 ? -25.592 -19.938 23.625 1.00 77.88 175 ALA A C 1
ATOM 1370 O O . ALA A 1 175 ? -25.787 -19.004 22.848 1.00 77.88 175 ALA A O 1
ATOM 1371 N N . THR A 1 176 ? -26.554 -20.816 23.914 1.00 81.69 176 THR A N 1
ATOM 1372 C CA . THR A 1 176 ? -27.925 -20.651 23.422 1.00 81.69 176 THR A CA 1
ATOM 1373 C C . THR A 1 176 ? -28.708 -19.760 24.376 1.00 81.69 176 THR A C 1
ATOM 1375 O O . THR A 1 176 ? -28.848 -20.058 25.564 1.00 81.69 176 THR A O 1
ATOM 1378 N N . VAL A 1 177 ? -29.247 -18.665 23.850 1.00 84.25 177 VAL A N 1
ATOM 1379 C CA . VAL A 1 177 ? -30.138 -17.759 24.575 1.00 84.25 177 VAL A CA 1
ATOM 1380 C C . VAL A 1 177 ? -31.562 -17.892 24.059 1.00 84.25 177 VAL A C 1
ATOM 1382 O O . VAL A 1 177 ? -31.806 -18.064 22.865 1.00 84.25 177 VAL A O 1
ATOM 1385 N N . ARG A 1 178 ? -32.524 -17.805 24.972 1.00 83.69 178 ARG A N 1
ATOM 1386 C CA . ARG A 1 178 ? -33.957 -17.848 24.679 1.00 83.69 178 ARG A CA 1
ATOM 1387 C C . ARG A 1 178 ? -34.621 -16.588 25.197 1.00 83.69 178 ARG A C 1
ATOM 1389 O O . ARG A 1 178 ? -34.336 -16.174 26.315 1.00 83.69 178 ARG A O 1
ATOM 1396 N N . ILE A 1 179 ? -35.534 -16.005 24.425 1.00 84.69 179 ILE A N 1
ATOM 1397 C CA . ILE A 1 179 ? -36.369 -14.912 24.939 1.00 84.69 179 ILE A CA 1
ATOM 1398 C C . ILE A 1 179 ? -37.367 -15.516 25.930 1.00 84.69 179 ILE A C 1
ATOM 1400 O O . ILE A 1 179 ? -38.099 -16.447 25.578 1.00 84.69 179 ILE A O 1
ATOM 1404 N N . GLN A 1 180 ? -37.375 -15.006 27.161 1.00 78.25 180 GLN A N 1
ATOM 1405 C CA . GLN A 1 180 ? -38.273 -15.439 28.228 1.00 78.25 180 GLN A CA 1
ATOM 1406 C C . GLN A 1 180 ? -39.728 -15.434 27.735 1.00 78.25 180 GLN A C 1
ATOM 1408 O O . GLN A 1 180 ? -40.136 -14.553 26.981 1.00 78.25 180 GLN A O 1
ATOM 1413 N N . ASP A 1 181 ? -40.489 -16.460 28.120 1.00 74.00 181 ASP A N 1
ATOM 1414 C CA . ASP A 1 181 ? -41.878 -16.689 27.693 1.00 74.00 181 ASP A CA 1
ATOM 1415 C C . ASP A 1 181 ? -42.078 -16.955 26.188 1.00 74.00 181 ASP A C 1
ATOM 1417 O O . ASP A 1 181 ? -43.207 -16.957 25.689 1.00 74.00 181 ASP A O 1
ATOM 1421 N N . THR A 1 182 ? -41.004 -17.256 25.451 1.00 77.00 182 THR A N 1
ATOM 1422 C CA . THR A 1 182 ? -41.080 -17.685 24.048 1.00 77.00 182 THR A CA 1
ATOM 1423 C C . THR A 1 182 ? -40.304 -18.980 23.800 1.00 77.00 182 THR A C 1
ATOM 1425 O O . THR A 1 182 ? -39.408 -19.356 24.551 1.00 77.00 182 THR A O 1
ATOM 1428 N N . ALA A 1 183 ? -40.626 -19.660 22.696 1.00 76.31 183 ALA A N 1
ATOM 1429 C CA . ALA A 1 183 ? -39.837 -20.786 22.190 1.00 76.31 183 ALA A CA 1
ATOM 1430 C C . ALA A 1 183 ? -38.680 -20.341 21.272 1.00 76.31 183 ALA A C 1
ATOM 1432 O O . ALA A 1 183 ? -38.007 -21.183 20.685 1.00 76.31 183 ALA A O 1
ATOM 1433 N N . ALA A 1 184 ? -38.471 -19.032 21.098 1.00 77.75 184 ALA A N 1
ATOM 1434 C CA . ALA A 1 184 ? -37.474 -18.518 20.177 1.00 77.75 184 ALA A CA 1
ATOM 1435 C C . ALA A 1 184 ? -36.085 -18.537 20.821 1.00 77.75 184 ALA A C 1
ATOM 1437 O O . ALA A 1 184 ? -35.845 -17.869 21.829 1.00 77.75 184 ALA A O 1
ATOM 1438 N N . THR A 1 185 ? -35.171 -19.279 20.203 1.00 82.19 185 THR A N 1
ATOM 1439 C CA . THR A 1 185 ? -33.773 -19.404 20.620 1.00 82.19 185 THR A CA 1
ATOM 1440 C C . THR A 1 185 ? -32.837 -18.832 19.566 1.00 82.19 185 THR A C 1
ATOM 1442 O O . THR A 1 185 ? -33.142 -18.865 18.372 1.00 82.19 185 THR A O 1
ATOM 1445 N N . ALA A 1 186 ? -31.682 -18.351 20.004 1.00 80.94 186 ALA A N 1
ATOM 1446 C CA . ALA A 1 186 ? -30.581 -17.974 19.137 1.00 80.94 186 ALA A CA 1
ATOM 1447 C C . ALA A 1 186 ? -29.245 -18.293 19.810 1.00 80.94 186 ALA A C 1
ATOM 1449 O O . ALA A 1 186 ? -29.154 -18.351 21.037 1.00 80.94 186 ALA A O 1
ATOM 1450 N N . GLU A 1 187 ? -28.224 -18.523 18.998 1.00 81.12 187 GLU A N 1
ATOM 1451 C CA . GLU A 1 187 ? -26.870 -18.790 19.466 1.00 81.12 187 GLU A CA 1
ATOM 1452 C C . GLU A 1 187 ? -26.078 -17.486 19.531 1.00 81.12 187 GLU A C 1
ATOM 1454 O O . GLU A 1 187 ? -26.120 -16.668 18.612 1.00 81.12 187 GLU A O 1
ATOM 1459 N N . VAL A 1 188 ? -25.367 -17.283 20.634 1.00 82.12 188 VAL A N 1
ATOM 1460 C CA . VAL A 1 188 ? -24.473 -16.144 20.808 1.00 82.12 188 VAL A CA 1
ATOM 1461 C C . VAL A 1 188 ? -23.204 -16.399 20.013 1.00 82.12 188 VAL A C 1
ATOM 1463 O O . VAL A 1 188 ? -22.434 -17.302 20.328 1.00 82.12 188 VAL A O 1
ATOM 1466 N N . THR A 1 189 ? -22.971 -15.593 18.988 1.00 79.19 189 THR A N 1
ATOM 1467 C CA . THR A 1 189 ? -21.815 -15.738 18.101 1.00 79.19 189 THR A CA 1
ATOM 1468 C C . THR A 1 189 ? -20.596 -14.974 18.585 1.00 79.19 189 THR A C 1
ATOM 1470 O O . THR A 1 189 ? -19.486 -15.357 18.229 1.00 79.19 189 THR A O 1
ATOM 1473 N N . ASP A 1 190 ? -20.781 -13.930 19.395 1.00 77.75 190 ASP A N 1
ATOM 1474 C CA . ASP A 1 190 ? -19.670 -13.228 20.037 1.00 77.75 190 ASP A CA 1
ATOM 1475 C C . ASP A 1 190 ? -20.095 -12.555 21.350 1.00 77.75 190 ASP A C 1
ATOM 1477 O O . ASP A 1 190 ? -21.265 -12.201 21.531 1.00 77.75 190 ASP A O 1
ATOM 1481 N N . VAL A 1 191 ? -19.136 -12.385 22.262 1.00 77.75 191 VAL A N 1
ATOM 1482 C CA . VAL A 1 191 ? -19.315 -11.682 23.536 1.00 77.75 191 VAL A CA 1
ATOM 1483 C C . VAL A 1 191 ? -18.170 -10.692 23.740 1.00 77.75 191 VAL A C 1
ATOM 1485 O O . VAL A 1 191 ? -17.026 -11.080 23.962 1.00 77.75 191 VAL A O 1
ATOM 1488 N N . MET A 1 192 ? -18.494 -9.402 23.721 1.00 77.81 192 MET A N 1
ATOM 1489 C CA . MET A 1 192 ? -17.560 -8.280 23.807 1.00 77.81 192 MET A CA 1
ATOM 1490 C C . MET A 1 192 ? -17.788 -7.497 25.109 1.00 77.81 192 MET A C 1
ATOM 1492 O O . MET A 1 192 ? -18.467 -6.474 25.109 1.00 77.81 192 MET A O 1
ATOM 1496 N N . PRO A 1 193 ? -17.238 -7.941 26.255 1.00 65.25 193 PRO A N 1
ATOM 1497 C CA . PRO A 1 193 ? -17.607 -7.428 27.581 1.00 65.25 193 PRO A CA 1
ATOM 1498 C C . PRO A 1 193 ? -17.260 -5.950 27.824 1.00 65.25 193 PRO A C 1
ATOM 1500 O O . PRO A 1 193 ? -17.748 -5.371 28.792 1.00 65.25 193 PRO A O 1
ATOM 1503 N N . ALA A 1 194 ? -16.417 -5.354 26.978 1.00 66.69 194 ALA A N 1
ATOM 1504 C CA . ALA A 1 194 ? -16.034 -3.947 27.052 1.00 66.69 194 ALA A CA 1
ATOM 1505 C C . ALA A 1 194 ? -16.969 -3.007 26.266 1.00 66.69 194 ALA A C 1
ATOM 1507 O O . ALA A 1 194 ? -16.822 -1.793 26.373 1.00 66.69 194 ALA A O 1
ATOM 1508 N N . GLU A 1 195 ? -17.919 -3.535 25.489 1.00 68.69 195 GLU A N 1
ATOM 1509 C CA . GLU A 1 195 ? -18.788 -2.728 24.629 1.00 68.69 195 GLU A CA 1
ATOM 1510 C C . GLU A 1 195 ? -20.147 -2.414 25.265 1.00 68.69 195 GLU A C 1
ATOM 1512 O O . GLU A 1 195 ? -20.657 -3.149 26.114 1.00 68.69 195 GLU A O 1
ATOM 1517 N N . GLU A 1 196 ? -20.781 -1.328 24.806 1.00 61.47 196 GLU A N 1
ATOM 1518 C CA . GLU A 1 196 ? -22.149 -0.983 25.213 1.00 61.47 196 GLU A CA 1
ATOM 1519 C C . GLU A 1 196 ? -23.163 -2.067 24.804 1.00 61.47 196 GLU A C 1
ATOM 1521 O O . GLU A 1 196 ? -24.169 -2.239 25.491 1.00 61.47 196 GLU A O 1
ATOM 1526 N N . ALA A 1 197 ? -22.891 -2.818 23.728 1.00 71.12 197 ALA A N 1
ATOM 1527 C CA . ALA A 1 197 ? -23.704 -3.930 23.236 1.00 71.12 197 ALA A CA 1
ATOM 1528 C C . ALA A 1 197 ? -22.897 -5.244 23.203 1.00 71.12 197 ALA A C 1
ATOM 1530 O O . ALA A 1 197 ? -22.518 -5.717 22.134 1.00 71.12 197 ALA A O 1
ATOM 1531 N N . PRO A 1 198 ? -22.630 -5.854 24.370 1.00 75.50 198 PRO A N 1
ATOM 1532 C CA . PRO A 1 198 ? -21.591 -6.857 24.528 1.00 75.50 198 PRO A CA 1
ATOM 1533 C C . PRO A 1 198 ? -21.974 -8.250 24.022 1.00 75.50 198 PRO A C 1
ATOM 1535 O O . PRO A 1 198 ? -21.198 -9.174 24.217 1.00 75.50 198 PRO A O 1
ATOM 1538 N N . VAL A 1 199 ? -23.155 -8.462 23.440 1.00 79.81 199 VAL A N 1
ATOM 1539 C CA . VAL A 1 199 ? -23.577 -9.775 22.927 1.00 79.81 199 VAL A CA 1
ATOM 1540 C C . VAL A 1 199 ? -23.963 -9.639 21.463 1.00 79.81 199 VAL A C 1
ATOM 1542 O O . VAL A 1 199 ? -24.876 -8.883 21.137 1.00 79.81 199 VAL A O 1
ATOM 1545 N N . PHE A 1 200 ?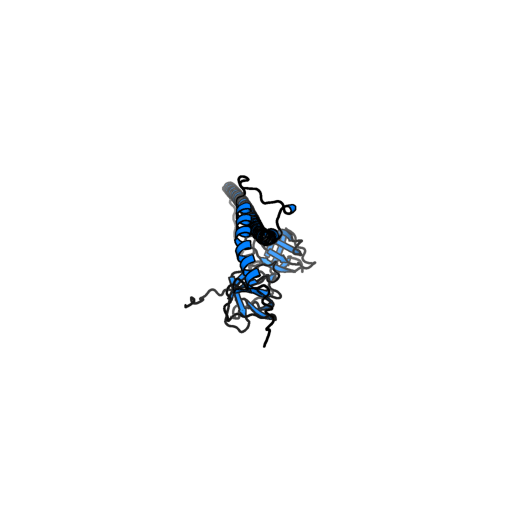 -23.310 -10.404 20.592 1.00 81.25 200 PHE A N 1
ATOM 1546 C CA . PHE A 1 200 ? -23.630 -10.463 19.171 1.00 81.25 200 PHE A CA 1
ATOM 1547 C C . PHE A 1 200 ? -24.253 -11.809 18.803 1.00 81.25 200 PHE A C 1
ATOM 1549 O O . PHE A 1 200 ? -23.777 -12.870 19.214 1.00 81.25 200 PHE A O 1
ATOM 1556 N N . ILE A 1 201 ? -25.315 -11.755 18.003 1.00 83.12 201 ILE A N 1
ATOM 1557 C CA . ILE A 1 201 ? -26.013 -12.912 17.441 1.00 83.12 201 ILE A CA 1
ATOM 1558 C C . ILE A 1 201 ? -26.052 -12.739 15.927 1.00 83.12 201 ILE A C 1
ATOM 1560 O O . ILE A 1 201 ? -26.831 -11.932 15.410 1.00 83.12 201 ILE A O 1
ATOM 1564 N N . ALA A 1 202 ? -25.239 -13.502 15.204 1.00 74.38 202 ALA A N 1
ATOM 1565 C CA . ALA A 1 202 ? -25.304 -13.541 13.752 1.00 74.38 202 ALA A CA 1
ATOM 1566 C C . ALA A 1 202 ? -26.507 -14.378 13.297 1.00 74.38 202 ALA A C 1
ATOM 1568 O O . ALA A 1 202 ? -26.728 -15.481 13.792 1.00 74.38 202 ALA A O 1
ATOM 1569 N N . SER A 1 203 ? -27.263 -13.877 12.315 1.00 76.19 203 SER A N 1
ATOM 1570 C CA . SER A 1 203 ? -28.366 -14.612 11.678 1.00 76.19 203 SER A CA 1
ATOM 1571 C C . SER A 1 203 ? -29.385 -15.217 12.662 1.00 76.19 203 SER A C 1
ATOM 1573 O O . SER A 1 203 ? -29.642 -16.425 12.622 1.00 76.19 203 SER A O 1
ATOM 1575 N N . PRO A 1 204 ? -30.008 -14.410 13.544 1.00 80.44 204 PRO A N 1
ATOM 1576 C CA . PRO A 1 204 ? -31.083 -14.904 14.397 1.00 80.44 204 PRO A CA 1
ATOM 1577 C C . PRO A 1 204 ? -32.200 -15.505 13.533 1.00 80.44 204 PRO A C 1
ATOM 1579 O O . PRO A 1 204 ? -32.621 -14.922 12.529 1.00 80.44 204 PRO A O 1
ATOM 1582 N N . GLY A 1 205 ? -32.707 -16.677 13.920 1.00 75.06 205 GLY A N 1
ATOM 1583 C CA . GLY A 1 205 ? -33.835 -17.291 13.221 1.00 75.06 205 GLY A CA 1
ATOM 1584 C C . GLY A 1 205 ? -35.043 -16.347 13.182 1.00 75.06 205 GLY A C 1
ATOM 1585 O O . GLY A 1 205 ? -35.250 -15.555 14.096 1.00 75.06 205 GLY A O 1
ATOM 1586 N N . ALA A 1 206 ? -35.901 -16.452 12.162 1.00 76.25 206 ALA A N 1
ATOM 1587 C CA . ALA A 1 206 ? -37.022 -15.519 11.955 1.00 76.25 206 ALA A CA 1
ATOM 1588 C C . ALA A 1 206 ? -38.023 -15.419 13.134 1.00 76.25 206 ALA A C 1
ATOM 1590 O O . ALA A 1 206 ? -38.803 -14.464 13.218 1.00 76.25 206 ALA A O 1
ATOM 1591 N N . ALA A 1 207 ? -38.015 -16.407 14.035 1.00 76.44 207 ALA A N 1
ATOM 1592 C CA . ALA A 1 207 ? -38.803 -16.427 15.265 1.00 76.44 207 ALA A CA 1
ATOM 1593 C C . ALA A 1 207 ? -38.172 -15.614 16.416 1.00 76.44 207 ALA A C 1
ATOM 1595 O O . ALA A 1 207 ? -38.880 -15.232 17.346 1.00 76.44 207 ALA A O 1
ATOM 1596 N N . PHE A 1 208 ? -36.870 -15.326 16.356 1.00 82.75 208 PHE A N 1
ATOM 1597 C CA . PHE A 1 208 ? -36.108 -14.624 17.386 1.00 82.75 208 PHE A CA 1
ATOM 1598 C C . PHE A 1 208 ? -36.201 -13.106 17.196 1.00 82.75 208 PHE A C 1
ATOM 1600 O O . PHE A 1 208 ? -35.329 -12.457 16.625 1.00 82.75 208 PHE A O 1
ATOM 1607 N N . LYS A 1 209 ? -37.321 -12.540 17.656 1.00 84.31 209 LYS A N 1
ATOM 1608 C CA . LYS A 1 209 ? -37.628 -11.102 17.586 1.00 84.31 209 LYS A CA 1
ATOM 1609 C C . LYS A 1 209 ? -37.485 -10.451 18.958 1.00 84.31 209 LYS A C 1
ATOM 1611 O O . LYS A 1 209 ? -38.486 -10.165 19.610 1.00 84.31 209 LYS A O 1
ATOM 1616 N N . VAL A 1 210 ? -36.243 -10.245 19.380 1.00 85.25 210 VAL A N 1
ATOM 1617 C CA . VAL A 1 210 ? -35.905 -9.610 20.661 1.00 85.25 210 VAL A CA 1
ATOM 1618 C C . VAL A 1 210 ? -36.094 -8.090 20.603 1.00 85.25 210 VAL A C 1
ATOM 1620 O O . VAL A 1 210 ? -35.893 -7.466 19.560 1.00 85.25 210 VAL A O 1
ATOM 1623 N N . LYS A 1 211 ? -36.495 -7.482 21.719 1.00 86.31 211 LYS A N 1
ATOM 1624 C CA . LYS A 1 211 ? -36.671 -6.036 21.892 1.00 86.31 211 LYS A CA 1
ATOM 1625 C C . LYS A 1 211 ? -35.988 -5.543 23.161 1.00 86.31 211 LYS A C 1
ATOM 1627 O O . LYS A 1 211 ? -35.759 -6.286 24.112 1.00 86.31 211 LYS A O 1
ATOM 1632 N N . VAL A 1 212 ? -35.713 -4.240 23.200 1.00 84.62 212 VAL A N 1
ATOM 1633 C CA . VAL A 1 212 ? -35.271 -3.574 24.430 1.00 84.62 212 VAL A CA 1
ATOM 1634 C C . VAL A 1 212 ? -36.341 -3.740 25.508 1.00 84.62 212 VAL A C 1
ATOM 1636 O O . VAL A 1 212 ? -37.506 -3.407 25.296 1.00 84.62 212 VAL A O 1
ATOM 1639 N N . GLY A 1 213 ? -35.930 -4.233 26.671 1.00 82.25 213 GLY A N 1
ATOM 1640 C CA . GLY A 1 213 ? -36.801 -4.563 27.791 1.00 82.25 213 GLY A CA 1
ATOM 1641 C 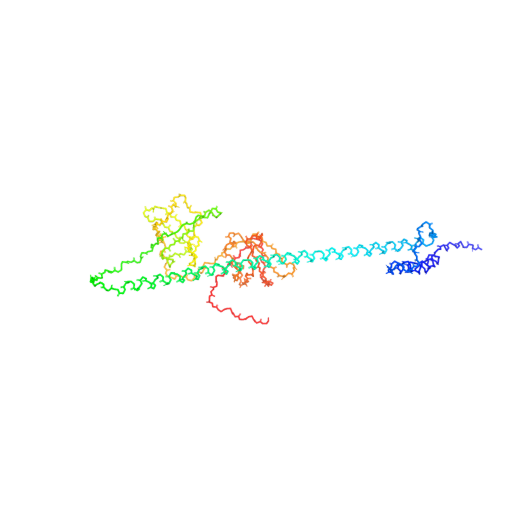C . GLY A 1 213 ? -37.053 -6.059 27.969 1.00 82.25 213 GLY A C 1
ATOM 1642 O O . GLY A 1 213 ? -37.427 -6.438 29.080 1.00 82.25 213 GLY A O 1
ATOM 1643 N N . ASP A 1 214 ? -36.803 -6.879 26.944 1.00 84.88 214 ASP A N 1
ATOM 1644 C CA . ASP A 1 214 ? -36.974 -8.330 27.017 1.00 84.88 214 ASP A CA 1
ATOM 1645 C C . ASP A 1 214 ? -35.944 -8.963 27.960 1.00 84.88 214 ASP A C 1
ATOM 1647 O O . ASP A 1 214 ? -34.816 -8.480 28.109 1.00 84.88 214 ASP A O 1
ATOM 1651 N N . THR A 1 215 ? -36.332 -10.070 28.587 1.00 84.56 215 THR A N 1
ATOM 1652 C CA . THR A 1 215 ? -35.431 -10.905 29.383 1.00 84.56 215 THR A CA 1
ATOM 1653 C C . THR A 1 215 ? -34.992 -12.095 28.539 1.00 84.56 215 THR A C 1
ATOM 1655 O O . THR A 1 215 ? -35.824 -12.776 27.945 1.00 84.56 215 THR A O 1
ATOM 1658 N N . LEU A 1 216 ? -33.692 -12.364 28.494 1.00 83.31 216 LEU A N 1
ATOM 1659 C CA . LEU A 1 216 ? -33.113 -13.549 27.876 1.00 83.31 216 LEU A CA 1
ATOM 1660 C C . LEU A 1 216 ? -32.679 -14.538 28.956 1.00 83.31 216 LEU A C 1
ATOM 1662 O O . LEU A 1 216 ? -32.104 -14.153 29.975 1.00 83.31 216 LEU A O 1
ATOM 1666 N N . GLU A 1 217 ? -32.926 -15.815 28.709 1.00 83.00 217 GLU A N 1
ATOM 1667 C CA . GLU A 1 217 ? -32.520 -16.938 29.548 1.00 83.00 217 GLU A CA 1
ATOM 1668 C C . GLU A 1 217 ? -31.434 -17.731 28.818 1.00 83.00 217 GLU A C 1
ATOM 1670 O O . GLU A 1 217 ? -31.597 -18.066 27.642 1.00 83.00 217 GLU A O 1
ATOM 1675 N N . VAL A 1 218 ? -30.327 -18.048 29.495 1.00 77.06 218 VAL A N 1
ATOM 1676 C CA . VAL A 1 218 ? -29.298 -18.933 28.928 1.00 77.06 218 VAL A CA 1
ATOM 1677 C C . VAL A 1 218 ? -29.779 -20.378 29.046 1.00 77.06 218 VAL A C 1
ATOM 1679 O O . VAL A 1 218 ? -29.778 -20.957 30.136 1.00 77.06 218 VAL A O 1
ATOM 1682 N N . VAL A 1 219 ? -30.187 -20.970 27.925 1.00 72.50 219 VAL A N 1
ATOM 1683 C CA . VAL A 1 219 ? -30.638 -22.363 27.844 1.00 72.50 219 VAL A CA 1
ATOM 1684 C C . VAL A 1 219 ? -29.405 -23.228 27.639 1.00 72.50 219 VAL A C 1
ATOM 1686 O O . VAL A 1 219 ? -28.897 -23.395 26.537 1.00 72.50 219 VAL A O 1
ATOM 1689 N N . THR A 1 220 ? -28.864 -23.726 28.742 1.00 58.66 220 THR A N 1
ATOM 1690 C CA . THR A 1 220 ? -27.714 -24.632 28.736 1.00 58.66 220 THR A CA 1
ATOM 1691 C C . THR A 1 220 ? -28.233 -26.052 28.928 1.00 58.66 220 THR A C 1
ATOM 1693 O O . THR A 1 220 ? -28.435 -26.476 30.057 1.00 58.66 220 THR A O 1
ATOM 1696 N N . ASP A 1 221 ? -28.420 -26.797 27.834 1.00 43.69 221 ASP A N 1
ATOM 1697 C CA . ASP A 1 221 ? -28.744 -28.240 27.870 1.00 43.69 221 ASP A CA 1
ATOM 1698 C C . ASP A 1 221 ? -27.498 -29.132 28.023 1.00 43.69 221 ASP A C 1
ATOM 1700 O O . ASP A 1 221 ? -27.538 -30.343 27.812 1.00 43.69 221 ASP A O 1
ATOM 1704 N N . LYS A 1 222 ? -26.363 -28.556 28.424 1.00 37.41 222 LYS A N 1
ATOM 1705 C CA . LYS A 1 222 ? -25.195 -29.330 28.835 1.00 37.41 222 LYS A CA 1
ATOM 1706 C C . LYS A 1 222 ? -24.705 -28.843 30.187 1.00 37.41 222 LYS A C 1
ATOM 1708 O O . LYS A 1 222 ? -23.873 -27.948 30.294 1.00 37.41 222 LYS A O 1
ATOM 1713 N N . GLU A 1 223 ? -25.209 -29.499 31.229 1.00 34.84 223 GLU A N 1
ATOM 1714 C CA . GLU A 1 223 ? -24.323 -29.985 32.284 1.00 34.84 223 GLU A CA 1
ATOM 1715 C C . GLU A 1 223 ? -23.166 -30.703 31.585 1.00 34.84 223 GLU A C 1
ATOM 1717 O O . GLU A 1 223 ? -23.312 -31.823 31.095 1.00 34.84 223 GLU A O 1
ATOM 1722 N N . GLN A 1 224 ? -22.037 -30.018 31.438 1.00 33.81 224 GLN A N 1
ATOM 1723 C CA . GLN A 1 224 ? -20.807 -30.684 31.062 1.00 33.81 224 GLN A CA 1
ATOM 1724 C C . GLN A 1 224 ? -20.099 -31.033 32.375 1.00 33.81 224 GLN A C 1
ATOM 1726 O O . GLN A 1 224 ? -19.802 -30.126 33.158 1.00 33.81 224 GLN A O 1
ATOM 1731 N N . PRO A 1 225 ? -19.926 -32.332 32.679 1.00 32.31 225 PRO A N 1
ATOM 1732 C CA . PRO A 1 225 ? -19.255 -32.762 33.892 1.00 32.31 225 PRO A CA 1
ATOM 1733 C C . PRO A 1 225 ? -17.809 -32.271 33.872 1.00 32.31 225 PRO A C 1
ATOM 1735 O O . PRO A 1 225 ? -17.179 -32.165 32.819 1.00 32.31 225 PRO A O 1
ATOM 1738 N N . ALA A 1 226 ? -17.285 -31.987 35.061 1.00 34.44 226 ALA A N 1
ATOM 1739 C CA . ALA A 1 226 ? -15.853 -31.882 35.260 1.00 34.44 226 ALA A CA 1
ATOM 1740 C C . ALA A 1 226 ? -15.159 -33.155 34.733 1.00 34.44 226 ALA A C 1
ATOM 1742 O O . ALA A 1 226 ? -15.684 -34.259 34.901 1.00 34.44 226 ALA A O 1
ATOM 1743 N N . THR A 1 227 ? -13.955 -32.967 34.182 1.00 34.28 227 THR A N 1
ATOM 1744 C CA . THR A 1 227 ? -12.966 -33.971 33.730 1.00 34.28 227 THR A CA 1
ATOM 1745 C C . THR A 1 227 ? -13.297 -34.776 32.464 1.00 34.28 227 THR A C 1
ATOM 1747 O O . THR A 1 227 ? -14.058 -35.734 32.503 1.00 34.28 227 THR A O 1
ATOM 1750 N N . ASP A 1 228 ? -12.653 -34.419 31.344 1.00 30.45 228 ASP A N 1
ATOM 1751 C CA . ASP A 1 228 ? -11.488 -35.190 30.874 1.00 30.45 228 ASP A CA 1
ATOM 1752 C C . ASP A 1 228 ? -10.644 -34.403 29.847 1.00 30.45 228 ASP A C 1
ATOM 1754 O O . ASP A 1 228 ? -11.161 -33.795 28.907 1.00 30.45 228 ASP A O 1
ATOM 1758 N N . ASP A 1 229 ? -9.325 -34.430 30.051 1.00 35.16 229 ASP A N 1
ATOM 1759 C CA . ASP A 1 229 ? -8.265 -33.784 29.268 1.00 35.16 229 ASP A CA 1
ATOM 1760 C C . ASP A 1 229 ? -8.184 -34.298 27.822 1.00 35.16 229 ASP A C 1
ATOM 1762 O O . ASP A 1 229 ? -7.355 -35.133 27.456 1.00 35.16 229 ASP A O 1
ATOM 1766 N N . SER A 1 230 ? -9.025 -33.764 26.943 1.00 38.09 230 SER A N 1
ATOM 1767 C CA . SER A 1 230 ? -8.796 -33.846 25.498 1.00 38.09 230 SER A CA 1
ATOM 1768 C C . SER A 1 230 ? -9.271 -32.566 24.818 1.00 38.09 230 SER A C 1
ATOM 1770 O O . SER A 1 230 ? -10.408 -32.434 24.371 1.00 38.09 230 SER A O 1
ATOM 1772 N N . ALA A 1 231 ? -8.358 -31.593 24.790 1.00 40.88 231 ALA A N 1
ATOM 1773 C CA . ALA A 1 231 ? -8.508 -30.287 24.165 1.00 40.88 231 ALA A CA 1
ATOM 1774 C C . ALA A 1 231 ? -9.131 -30.381 22.761 1.00 40.88 231 ALA A C 1
ATOM 1776 O O . ALA A 1 231 ? -8.617 -31.068 21.873 1.00 40.88 231 ALA A O 1
ATOM 1777 N N . SER A 1 232 ? -10.225 -29.652 22.546 1.00 46.16 232 SER A N 1
ATOM 1778 C CA . SER A 1 232 ? -10.848 -29.478 21.235 1.00 46.16 232 SER A CA 1
ATOM 1779 C C . SER A 1 232 ? -9.935 -28.633 20.340 1.00 46.16 232 SER A C 1
ATOM 1781 O O . SER A 1 232 ? -10.026 -27.404 20.315 1.00 46.16 232 SER A O 1
ATOM 1783 N N . LEU A 1 233 ? -9.018 -29.294 19.637 1.00 60.47 233 LEU A N 1
ATOM 1784 C CA . LEU A 1 233 ? -8.213 -28.703 18.571 1.00 60.47 233 LEU A CA 1
ATOM 1785 C C . LEU A 1 233 ? -9.150 -28.228 17.457 1.00 60.47 233 LEU A C 1
ATOM 1787 O O . LEU A 1 233 ? -9.953 -29.010 16.946 1.00 60.47 233 LEU A O 1
ATOM 1791 N N . VAL A 1 234 ? -9.044 -26.957 17.068 1.00 74.38 234 VAL A N 1
ATOM 1792 C CA . VAL A 1 234 ? -9.765 -26.451 15.894 1.00 74.38 234 VAL A CA 1
ATOM 1793 C C . VAL A 1 234 ? -8.999 -26.911 14.659 1.00 74.38 234 VAL A C 1
ATOM 1795 O O . VAL A 1 234 ? -7.887 -26.451 14.402 1.00 74.38 234 VAL A O 1
ATOM 1798 N N . THR A 1 235 ? -9.571 -27.872 13.935 1.00 79.25 235 THR A N 1
ATOM 1799 C CA . THR A 1 235 ? -9.027 -28.417 12.686 1.00 79.25 235 THR A CA 1
ATOM 1800 C C . THR A 1 235 ? -9.582 -27.657 11.491 1.00 79.25 235 THR A C 1
ATOM 1802 O O . THR A 1 235 ? -10.797 -27.593 11.319 1.00 79.25 235 THR A O 1
ATOM 1805 N N . MET A 1 236 ? -8.702 -27.158 10.634 1.00 86.38 236 MET A N 1
ATOM 1806 C CA . MET A 1 236 ? -9.034 -26.400 9.430 1.00 86.38 236 MET A CA 1
ATOM 1807 C C . MET A 1 236 ? -8.311 -27.018 8.235 1.00 86.38 236 MET A C 1
ATOM 1809 O O . MET A 1 236 ? -7.229 -27.586 8.382 1.00 86.38 236 MET A O 1
ATOM 1813 N N . LYS A 1 237 ? -8.890 -26.928 7.040 1.00 86.31 237 LYS A N 1
ATOM 1814 C CA . LYS A 1 237 ? -8.289 -27.492 5.824 1.00 86.31 237 LYS A CA 1
ATOM 1815 C C . LYS A 1 237 ? -7.690 -26.386 4.968 1.00 86.31 237 LYS A C 1
ATOM 1817 O O . LYS A 1 237 ? -8.360 -25.395 4.730 1.00 86.31 237 LYS A O 1
ATOM 1822 N N . VAL A 1 238 ? -6.463 -26.545 4.485 1.00 87.88 238 VAL A N 1
ATOM 1823 C CA . VAL A 1 238 ? -5.806 -25.570 3.604 1.00 87.88 238 VAL A CA 1
ATOM 1824 C C . VAL A 1 238 ? -6.483 -25.598 2.233 1.00 87.88 238 VAL A C 1
ATOM 1826 O O . VAL A 1 238 ? -6.467 -26.627 1.559 1.00 87.88 238 VAL A O 1
ATOM 1829 N N . SER A 1 239 ? -7.086 -24.482 1.825 1.00 85.50 239 SER A N 1
ATOM 1830 C CA . SER A 1 239 ? -7.749 -24.323 0.523 1.00 85.50 239 SER A CA 1
ATOM 1831 C C . SER A 1 239 ? -6.831 -23.749 -0.547 1.00 85.50 239 SER A C 1
ATOM 1833 O O . SER A 1 239 ? -7.027 -24.026 -1.723 1.00 85.50 239 SER A O 1
ATOM 1835 N N . ALA A 1 240 ? -5.841 -22.949 -0.157 1.00 85.62 240 ALA A N 1
ATOM 1836 C CA . ALA A 1 240 ? -4.836 -22.412 -1.062 1.00 85.62 240 ALA A CA 1
ATOM 1837 C C . ALA A 1 240 ? -3.594 -21.976 -0.279 1.00 85.62 240 ALA A C 1
ATOM 1839 O O . ALA A 1 240 ? -3.669 -21.680 0.915 1.00 85.62 240 ALA A O 1
ATOM 1840 N N . LEU A 1 241 ? -2.448 -21.918 -0.958 1.00 91.44 241 LEU A N 1
ATOM 1841 C CA . LEU A 1 241 ? -1.210 -21.394 -0.388 1.00 91.44 241 LEU A CA 1
ATOM 1842 C C . LEU A 1 241 ? -0.359 -20.683 -1.440 1.00 91.44 241 LEU A C 1
ATOM 1844 O O . LEU A 1 241 ? -0.393 -21.038 -2.618 1.00 91.44 241 LEU A O 1
ATOM 1848 N N . ALA A 1 242 ? 0.449 -19.724 -0.999 1.00 89.12 242 ALA A N 1
ATOM 1849 C CA . ALA A 1 242 ? 1.499 -19.108 -1.804 1.00 89.12 242 ALA A CA 1
ATOM 1850 C C . ALA A 1 242 ? 2.759 -18.913 -0.960 1.00 89.12 242 ALA A C 1
ATOM 1852 O O . ALA A 1 242 ? 2.679 -18.657 0.240 1.00 89.12 242 ALA A O 1
ATOM 1853 N N . ARG A 1 243 ? 3.930 -19.040 -1.585 1.00 87.44 243 ARG A N 1
ATOM 1854 C CA . ARG A 1 243 ? 5.205 -18.717 -0.937 1.00 87.44 243 ARG A CA 1
ATOM 1855 C C . ARG A 1 243 ? 5.533 -17.254 -1.180 1.00 87.44 243 ARG A C 1
ATOM 1857 O O . ARG A 1 243 ? 5.302 -16.752 -2.276 1.00 87.44 243 ARG A O 1
ATOM 1864 N N . ASP A 1 244 ? 6.077 -16.610 -0.164 1.00 84.31 244 ASP A N 1
ATOM 1865 C CA . ASP A 1 244 ? 6.671 -15.291 -0.302 1.00 84.31 244 ASP A CA 1
ATOM 1866 C C . ASP A 1 244 ? 8.102 -15.446 -0.839 1.00 84.31 244 ASP A C 1
ATOM 1868 O O . ASP A 1 244 ? 8.990 -15.938 -0.137 1.00 84.31 244 ASP A O 1
ATOM 1872 N N . GLU A 1 245 ? 8.309 -15.088 -2.109 1.00 77.50 245 GLU A N 1
ATOM 1873 C CA . GLU A 1 245 ? 9.607 -15.205 -2.786 1.00 77.50 245 GLU A CA 1
ATOM 1874 C C . GLU A 1 245 ? 10.647 -14.203 -2.260 1.00 77.50 245 GLU A C 1
ATOM 1876 O O . GLU A 1 245 ? 11.846 -14.445 -2.402 1.00 77.50 245 GLU A O 1
ATOM 1881 N N . GLU A 1 246 ? 10.211 -13.110 -1.625 1.00 72.38 246 GLU A N 1
ATOM 1882 C CA . GLU A 1 246 ? 11.089 -12.031 -1.161 1.00 72.38 246 GLU A CA 1
ATOM 1883 C C . GLU A 1 246 ? 11.378 -12.119 0.346 1.00 72.38 246 GLU A C 1
ATOM 1885 O O . GLU A 1 246 ? 12.504 -11.854 0.771 1.00 72.38 246 GLU A O 1
ATOM 1890 N N . GLY A 1 247 ? 10.392 -12.522 1.156 1.00 71.38 247 GLY A N 1
ATOM 1891 C CA . GLY A 1 247 ? 10.491 -12.552 2.622 1.00 71.38 247 GLY A CA 1
ATOM 1892 C C . GLY A 1 247 ? 10.620 -13.937 3.264 1.00 71.38 247 GLY A C 1
ATOM 1893 O O . GLY A 1 247 ? 10.809 -14.025 4.478 1.00 71.38 247 GLY A O 1
ATOM 1894 N N . GLY A 1 248 ? 10.542 -15.030 2.493 1.00 81.25 248 GLY A N 1
ATOM 1895 C CA . GLY A 1 248 ? 10.716 -16.396 3.015 1.00 81.25 248 GLY A CA 1
ATOM 1896 C C . GLY A 1 248 ? 9.566 -16.900 3.904 1.00 81.25 248 GLY A C 1
ATOM 1897 O O . GLY A 1 248 ? 9.739 -17.864 4.653 1.00 81.25 248 GLY A O 1
ATOM 1898 N N . GLY A 1 249 ? 8.402 -16.249 3.843 1.00 87.88 249 GLY A N 1
ATOM 1899 C CA . GLY A 1 249 ? 7.165 -16.660 4.509 1.00 87.88 249 GLY A CA 1
ATOM 1900 C C . GLY A 1 249 ? 6.235 -17.510 3.635 1.00 87.88 249 GLY A C 1
ATOM 1901 O O . GLY A 1 249 ? 6.513 -17.812 2.470 1.00 87.88 249 GLY A O 1
ATOM 1902 N N . ILE A 1 250 ? 5.097 -17.905 4.208 1.00 87.56 250 ILE A N 1
ATOM 1903 C CA . ILE A 1 250 ? 4.020 -18.612 3.501 1.00 87.56 250 ILE A CA 1
ATOM 1904 C C . ILE A 1 250 ? 2.683 -17.933 3.808 1.00 87.56 250 ILE A C 1
ATOM 1906 O O . ILE A 1 250 ? 2.359 -17.664 4.965 1.00 87.56 250 ILE A O 1
ATOM 1910 N N . TYR A 1 251 ? 1.900 -17.706 2.757 1.00 87.50 251 TYR A N 1
ATOM 1911 C CA . TYR A 1 251 ? 0.508 -17.283 2.813 1.00 87.50 251 TYR A CA 1
ATOM 1912 C C . TYR A 1 251 ? -0.417 -18.491 2.679 1.00 87.50 251 TYR A C 1
ATOM 1914 O O . TYR A 1 251 ? -0.192 -19.357 1.832 1.00 87.50 251 TYR A O 1
ATOM 1922 N N . LEU A 1 252 ? -1.475 -18.537 3.483 1.00 87.00 252 LEU A N 1
ATOM 1923 C CA . LEU A 1 252 ? -2.435 -19.633 3.550 1.00 87.00 252 LEU A CA 1
ATOM 1924 C C . LEU A 1 252 ? -3.867 -19.099 3.500 1.00 87.00 252 LEU A C 1
ATOM 1926 O O . LEU A 1 252 ? -4.200 -18.093 4.126 1.00 87.00 252 LEU A O 1
ATOM 1930 N N . ALA A 1 253 ? -4.730 -19.832 2.806 1.00 86.44 253 ALA A N 1
ATOM 1931 C CA . ALA A 1 253 ? -6.171 -19.788 2.991 1.00 86.44 253 ALA A CA 1
ATOM 1932 C C . ALA A 1 253 ? -6.642 -21.126 3.556 1.00 86.44 253 ALA A C 1
ATOM 1934 O O . ALA A 1 253 ? -6.132 -22.186 3.180 1.00 86.44 253 ALA A O 1
ATOM 1935 N N . VAL A 1 254 ? -7.617 -21.076 4.462 1.00 85.94 254 VAL A N 1
ATOM 1936 C CA . VAL A 1 254 ? -8.199 -22.262 5.092 1.00 85.94 254 VAL A CA 1
ATOM 1937 C C . VAL A 1 254 ? -9.720 -22.273 4.946 1.00 85.94 254 VAL A C 1
ATOM 1939 O O . VAL A 1 254 ? -10.376 -21.237 5.045 1.00 85.94 254 VAL A O 1
ATOM 1942 N N . GLU A 1 255 ? -10.295 -23.447 4.691 1.00 78.69 255 GLU A N 1
ATOM 1943 C CA . GLU A 1 255 ? -11.741 -23.658 4.633 1.00 78.69 255 GLU A CA 1
ATOM 1944 C C . GLU A 1 255 ? -12.338 -23.536 6.040 1.00 78.69 255 GLU A C 1
ATOM 1946 O O . GLU A 1 255 ? -11.945 -24.262 6.955 1.00 78.69 255 GLU A O 1
ATOM 1951 N N . GLY A 1 256 ? -13.322 -22.644 6.188 1.00 64.38 256 GLY A N 1
ATOM 1952 C CA . GLY A 1 256 ? -14.180 -22.575 7.371 1.00 64.38 256 GLY A CA 1
ATOM 1953 C C . GLY A 1 256 ? -13.623 -21.823 8.580 1.00 64.38 256 GLY A C 1
ATOM 1954 O O . GLY A 1 256 ? -14.192 -21.990 9.649 1.00 64.38 256 GLY A O 1
ATOM 1955 N N . GLY A 1 257 ? -12.563 -21.012 8.449 1.00 60.00 257 GLY A N 1
ATOM 1956 C CA . GLY A 1 257 ? -11.914 -20.449 9.642 1.00 60.00 257 GLY A CA 1
ATOM 1957 C C . GLY A 1 257 ? -11.044 -19.207 9.466 1.00 60.00 257 GLY A C 1
ATOM 1958 O O . GLY A 1 257 ? -10.076 -19.057 10.201 1.00 60.00 257 GLY A O 1
ATOM 1959 N N . GLU A 1 258 ? -11.369 -18.285 8.556 1.00 52.91 258 GLU A N 1
ATOM 1960 C CA . GLU A 1 258 ? -10.733 -16.950 8.560 1.00 52.91 258 GLU A CA 1
ATOM 1961 C C . GLU A 1 258 ? -11.035 -16.186 9.869 1.00 52.91 258 GLU A C 1
ATOM 1963 O O . GLU A 1 258 ? -10.208 -15.427 10.364 1.00 52.91 258 GLU A O 1
ATOM 1968 N N . HIS A 1 259 ? -12.186 -16.472 10.493 1.00 57.50 259 HIS A N 1
ATOM 1969 C CA . HIS A 1 259 ? -12.584 -15.947 11.806 1.00 57.50 259 HIS A CA 1
ATOM 1970 C C . HIS A 1 259 ? -11.929 -16.664 12.997 1.00 57.50 259 HIS A C 1
ATOM 1972 O O . HIS A 1 259 ? -11.980 -16.162 14.121 1.00 57.50 259 HIS A O 1
ATOM 1978 N N . ASP A 1 260 ? -11.310 -17.821 12.758 1.00 67.38 260 ASP A N 1
ATOM 1979 C CA . ASP A 1 260 ? -10.784 -18.687 13.810 1.00 67.38 260 ASP A CA 1
ATOM 1980 C C . ASP A 1 260 ? -9.274 -18.578 13.988 1.00 67.38 260 ASP A C 1
ATOM 1982 O O . ASP A 1 260 ? -8.757 -19.150 14.941 1.00 67.38 260 ASP A O 1
ATOM 1986 N N . VAL A 1 261 ? -8.559 -17.856 13.124 1.00 77.75 261 VAL A N 1
ATOM 1987 C CA . VAL A 1 261 ? -7.107 -17.679 13.238 1.00 77.75 261 VAL A CA 1
ATOM 1988 C C . VAL A 1 261 ? -6.787 -16.226 13.551 1.00 77.75 261 VAL A C 1
ATOM 1990 O O . VAL A 1 261 ? -7.216 -15.312 12.852 1.00 77.75 261 VAL A O 1
ATOM 1993 N N . ARG A 1 262 ? -6.014 -16.009 14.613 1.00 81.00 262 ARG A N 1
ATOM 1994 C CA . ARG A 1 262 ? -5.524 -14.697 15.038 1.00 81.00 262 ARG A CA 1
ATOM 1995 C C . ARG A 1 262 ? -4.009 -14.629 14.902 1.00 81.00 262 ARG A C 1
ATOM 1997 O O . ARG A 1 262 ? -3.311 -15.640 14.908 1.00 81.00 262 ARG A O 1
ATOM 2004 N N . ARG A 1 263 ? -3.487 -13.408 14.796 1.00 81.56 263 ARG A N 1
ATOM 2005 C CA . ARG A 1 263 ? -2.049 -13.162 14.930 1.00 81.56 263 ARG A CA 1
ATOM 2006 C C . ARG A 1 263 ? -1.577 -13.649 16.305 1.00 81.56 263 ARG A C 1
ATOM 2008 O O . ARG A 1 263 ? -2.216 -13.323 17.300 1.00 81.56 263 ARG A O 1
ATOM 2015 N N . GLY A 1 264 ? -0.468 -14.383 16.334 1.00 80.69 264 GLY A N 1
ATOM 2016 C CA . GLY A 1 264 ? 0.066 -15.041 17.528 1.00 80.69 264 GLY A CA 1
ATOM 2017 C C . GLY A 1 264 ? -0.433 -16.475 17.727 1.00 80.69 264 GLY A C 1
ATOM 2018 O O . GLY A 1 264 ? 0.153 -17.212 18.513 1.00 80.69 264 GLY A O 1
ATOM 2019 N N . ASP A 1 265 ? -1.464 -16.920 16.996 1.00 84.12 265 ASP A N 1
ATOM 2020 C CA . ASP A 1 265 ? -1.932 -18.301 17.115 1.00 84.12 265 ASP A CA 1
ATOM 2021 C C . ASP A 1 265 ? -0.850 -19.281 16.640 1.00 84.12 265 ASP A C 1
ATOM 2023 O O . ASP A 1 265 ? -0.222 -19.093 15.594 1.00 84.12 265 ASP A O 1
ATOM 2027 N N . ALA A 1 266 ? -0.676 -20.378 17.378 1.00 83.88 266 ALA A N 1
ATOM 2028 C CA . ALA A 1 266 ? 0.194 -21.472 16.977 1.00 83.88 266 ALA A CA 1
ATOM 2029 C C . ALA A 1 266 ? -0.577 -22.475 16.103 1.00 83.88 266 ALA A C 1
ATOM 2031 O O . ALA A 1 266 ? -1.553 -23.096 16.534 1.00 83.88 266 ALA A O 1
ATOM 2032 N N . LEU A 1 267 ? -0.121 -22.667 14.868 1.00 85.62 267 LEU A N 1
ATOM 2033 C CA . LEU A 1 267 ? -0.663 -23.638 13.922 1.00 85.62 267 LEU A CA 1
ATOM 2034 C C . LEU A 1 267 ? 0.286 -24.821 13.778 1.00 85.62 267 LEU A C 1
ATOM 2036 O O . LEU A 1 267 ? 1.492 -24.650 13.636 1.00 85.62 267 LEU A O 1
ATOM 2040 N N . ARG A 1 268 ? -0.255 -26.038 13.739 1.00 87.50 268 ARG A N 1
ATOM 2041 C CA . ARG A 1 268 ? 0.502 -27.246 13.387 1.00 87.50 268 ARG A CA 1
ATOM 2042 C C . ARG A 1 268 ? -0.179 -28.004 12.263 1.00 87.50 268 ARG A C 1
ATOM 2044 O O . ARG A 1 268 ? -1.400 -28.012 12.165 1.00 87.50 268 ARG A O 1
ATOM 2051 N N . LEU A 1 269 ? 0.591 -28.708 11.444 1.00 87.06 269 LEU A N 1
ATOM 2052 C CA . LEU A 1 269 ? 0.013 -29.689 10.525 1.00 87.06 269 LEU A CA 1
ATOM 2053 C C . LEU A 1 269 ? -0.492 -30.894 11.320 1.00 87.06 269 LEU A C 1
ATOM 2055 O O . LEU A 1 269 ? 0.181 -31.367 12.238 1.00 87.06 269 LEU A O 1
ATOM 2059 N N . LYS A 1 270 ? -1.668 -31.411 10.970 1.00 80.25 270 LYS A N 1
ATOM 2060 C CA . LYS A 1 270 ? -2.241 -32.591 11.619 1.00 80.25 270 LYS A CA 1
ATOM 2061 C C . LYS A 1 270 ? -1.289 -33.782 11.491 1.00 80.25 270 LYS A C 1
ATOM 2063 O O . LYS A 1 270 ? -0.915 -34.177 10.391 1.00 80.25 270 LYS A O 1
ATOM 2068 N N . GLY A 1 271 ? -0.895 -34.354 12.629 1.00 74.94 271 GLY A N 1
ATOM 2069 C CA . GLY A 1 271 ? 0.101 -35.433 12.695 1.00 74.94 271 GLY A CA 1
ATOM 2070 C C . GLY A 1 271 ? 1.561 -34.962 12.742 1.00 74.94 271 GLY A C 1
ATOM 2071 O O . GLY A 1 271 ? 2.455 -35.792 12.902 1.00 74.94 271 GLY A O 1
ATOM 2072 N N . SER A 1 272 ? 1.814 -33.653 12.666 1.00 79.69 272 SER A N 1
ATOM 2073 C CA . SER A 1 272 ? 3.123 -33.053 12.924 1.00 79.69 272 SER A CA 1
ATOM 2074 C C . SER A 1 272 ? 3.244 -32.600 14.380 1.00 79.69 272 SER A C 1
ATOM 2076 O O . SER A 1 272 ? 2.265 -32.231 15.029 1.00 79.69 272 SER A O 1
ATOM 2078 N N . ARG A 1 273 ? 4.477 -32.612 14.895 1.00 76.56 273 ARG A N 1
ATOM 2079 C CA . ARG A 1 273 ? 4.833 -32.006 16.190 1.00 76.56 273 ARG A CA 1
ATOM 2080 C C . ARG A 1 273 ? 5.323 -30.565 16.054 1.00 76.56 273 ARG A C 1
ATOM 2082 O O . ARG A 1 273 ? 5.593 -29.929 17.063 1.00 76.56 273 ARG A O 1
ATOM 2089 N N . VAL A 1 274 ? 5.473 -30.077 14.826 1.00 76.31 274 VAL A N 1
ATOM 2090 C CA . VAL A 1 274 ? 5.981 -28.735 14.546 1.00 76.31 274 VAL A CA 1
ATOM 2091 C C . VAL A 1 274 ? 4.815 -27.761 14.546 1.00 76.31 274 VAL A C 1
ATOM 2093 O O . VAL A 1 274 ? 3.871 -27.931 13.771 1.00 76.31 274 VAL A O 1
ATOM 2096 N N . ALA A 1 275 ? 4.907 -26.763 15.419 1.00 82.25 275 ALA A N 1
ATOM 2097 C CA . ALA A 1 275 ? 4.011 -25.624 15.456 1.00 82.25 275 ALA A CA 1
ATOM 2098 C C . ALA A 1 275 ? 4.738 -24.385 14.927 1.00 82.25 275 ALA A C 1
ATOM 2100 O O . ALA A 1 275 ? 5.940 -24.229 15.138 1.00 82.25 275 ALA A O 1
ATOM 2101 N N . VAL A 1 276 ? 3.999 -23.525 14.245 1.00 83.38 276 VAL A N 1
ATOM 2102 C CA . VAL A 1 276 ? 4.462 -22.240 13.727 1.00 83.38 276 VAL A CA 1
ATOM 2103 C C . VAL A 1 276 ? 3.501 -21.152 14.169 1.00 83.38 276 VAL A C 1
ATOM 2105 O O . VAL A 1 276 ? 2.303 -21.396 14.304 1.00 83.38 276 VAL A O 1
ATOM 2108 N N . GLU A 1 277 ? 4.023 -19.957 14.397 1.00 84.88 277 GLU A N 1
ATOM 2109 C CA . GLU A 1 277 ? 3.234 -18.824 14.864 1.00 84.88 277 GLU A CA 1
ATOM 2110 C C . GLU A 1 277 ? 2.694 -18.008 13.686 1.00 84.88 277 GLU A C 1
ATOM 2112 O O . GLU A 1 277 ? 3.414 -17.677 12.739 1.00 84.88 277 GLU A O 1
ATOM 2117 N N . VAL A 1 278 ? 1.414 -17.651 13.746 1.00 87.19 278 VAL A N 1
ATOM 2118 C CA . VAL A 1 278 ? 0.784 -16.786 12.750 1.00 87.19 278 VAL A CA 1
ATOM 2119 C C . VAL A 1 278 ? 1.284 -15.359 12.924 1.00 87.19 278 VAL A C 1
ATOM 2121 O O . VAL A 1 278 ? 1.019 -14.693 13.923 1.00 87.19 278 VAL A O 1
ATOM 2124 N N . THR A 1 279 ? 1.978 -14.855 11.911 1.00 85.19 279 THR A N 1
ATOM 2125 C CA . THR A 1 279 ? 2.610 -13.533 11.942 1.00 85.19 279 THR A CA 1
ATOM 2126 C C . THR A 1 279 ? 1.628 -12.411 11.617 1.00 85.19 279 THR A C 1
ATOM 2128 O O . THR A 1 279 ? 1.713 -11.335 12.210 1.00 85.19 279 THR A O 1
ATOM 2131 N N . SER A 1 280 ? 0.693 -12.642 10.694 1.00 84.31 280 SER A N 1
ATOM 2132 C CA . SER A 1 280 ? -0.349 -11.675 10.330 1.00 84.31 280 SER A CA 1
ATOM 2133 C C . SER A 1 280 ? -1.609 -12.379 9.830 1.00 84.31 280 SER A C 1
ATOM 2135 O O . SER A 1 280 ? -1.535 -13.493 9.312 1.00 84.31 280 SER A O 1
ATOM 2137 N N . VAL A 1 281 ? -2.757 -11.713 9.983 1.00 85.44 281 VAL A N 1
ATOM 2138 C CA . VAL A 1 281 ? -4.039 -12.130 9.408 1.00 85.44 281 VAL A CA 1
ATOM 2139 C C . VAL A 1 281 ? -4.677 -10.932 8.704 1.00 85.44 281 VAL A C 1
ATOM 2141 O O . VAL A 1 281 ? -4.878 -9.887 9.320 1.00 85.44 281 VAL A O 1
ATOM 2144 N N . GLU A 1 282 ? -4.990 -11.084 7.421 1.00 83.06 282 GLU A N 1
ATOM 2145 C CA . GLU A 1 282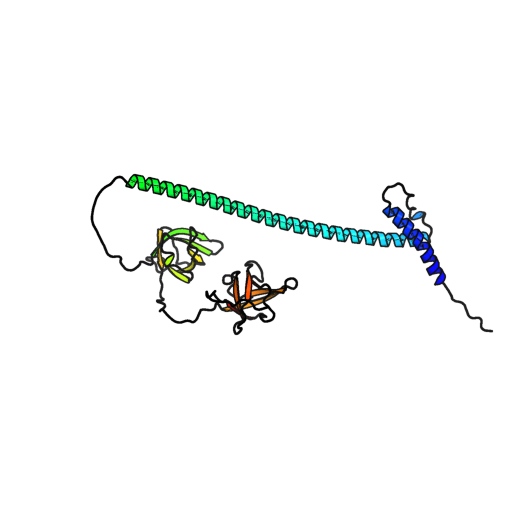 ? -5.573 -10.072 6.538 1.00 83.06 282 GLU A CA 1
ATOM 2146 C C . GLU A 1 282 ? -6.919 -10.573 5.980 1.00 83.06 282 GLU A C 1
ATOM 2148 O O . GLU A 1 282 ? -6.946 -11.152 4.896 1.00 83.06 282 GLU A O 1
ATOM 2153 N N . PRO A 1 283 ? -8.055 -10.335 6.670 1.00 72.50 283 PRO A N 1
ATOM 2154 C CA . PRO A 1 283 ? -9.357 -10.955 6.358 1.00 72.50 283 PRO A CA 1
ATOM 2155 C C . PRO A 1 283 ? -9.983 -10.577 5.005 1.00 72.50 283 PRO A C 1
ATOM 2157 O O . PRO A 1 283 ? -11.081 -11.000 4.663 1.00 72.50 283 PRO A O 1
ATOM 2160 N N . THR A 1 284 ? -9.363 -9.653 4.274 1.00 71.50 284 THR A N 1
ATOM 2161 C CA . THR A 1 284 ? -9.811 -9.212 2.947 1.00 71.50 284 THR A CA 1
ATOM 2162 C C . THR A 1 284 ? -8.906 -9.735 1.834 1.00 71.50 284 THR A C 1
ATOM 2164 O O . THR A 1 284 ? -9.207 -9.542 0.651 1.00 71.50 284 THR A O 1
ATOM 2167 N N . ALA A 1 285 ? -7.799 -10.393 2.188 1.00 72.62 285 ALA A N 1
ATOM 2168 C CA . ALA A 1 285 ? -6.867 -10.974 1.243 1.00 72.62 285 ALA A CA 1
ATOM 2169 C C . ALA A 1 285 ? -7.355 -12.350 0.775 1.00 72.62 285 ALA A C 1
ATOM 2171 O O . ALA A 1 285 ? -8.013 -13.094 1.491 1.00 72.62 285 ALA A O 1
ATOM 2172 N N . ARG A 1 286 ? -6.979 -12.737 -0.449 1.00 74.62 286 ARG A N 1
ATOM 2173 C CA . ARG A 1 286 ? -7.281 -14.085 -0.969 1.00 74.62 286 ARG A CA 1
ATOM 2174 C C . ARG A 1 286 ? -6.592 -15.197 -0.174 1.00 74.62 286 ARG A C 1
ATOM 2176 O O . ARG A 1 286 ? -7.058 -16.330 -0.199 1.00 74.62 286 ARG A O 1
ATOM 2183 N N . LEU A 1 287 ? -5.465 -14.874 0.457 1.00 80.69 287 LEU A N 1
ATOM 2184 C CA . LEU A 1 287 ? -4.690 -15.750 1.328 1.00 80.69 287 LEU A CA 1
ATOM 2185 C C . LEU A 1 287 ? -4.493 -15.016 2.659 1.00 80.69 287 LEU A C 1
ATOM 2187 O O . LEU A 1 287 ? -3.502 -14.302 2.820 1.00 80.69 287 LEU A O 1
ATOM 2191 N N . PRO A 1 288 ? -5.471 -15.105 3.565 1.00 81.06 288 PRO A N 1
ATOM 2192 C CA . PRO A 1 288 ? -5.550 -14.211 4.708 1.00 81.06 288 PRO A CA 1
ATOM 2193 C C . PRO A 1 288 ? -4.523 -14.488 5.794 1.00 81.06 288 PRO A C 1
ATOM 2195 O O . PRO A 1 288 ? -4.224 -13.591 6.564 1.00 81.06 288 PRO A O 1
ATOM 2198 N N . ILE A 1 289 ? -3.969 -15.694 5.895 1.00 84.69 289 ILE A N 1
ATOM 2199 C CA . ILE A 1 289 ? -3.060 -16.052 6.989 1.00 84.69 289 ILE A CA 1
ATOM 2200 C C . ILE A 1 289 ? -1.623 -15.977 6.484 1.00 84.69 289 ILE A C 1
ATOM 2202 O O . ILE A 1 289 ? -1.271 -16.673 5.535 1.00 84.69 289 ILE A O 1
ATOM 2206 N N . PHE A 1 290 ? -0.776 -15.191 7.146 1.00 85.69 290 PHE A N 1
ATOM 2207 C CA . PHE A 1 290 ? 0.653 -15.111 6.856 1.00 85.69 290 PHE A CA 1
ATOM 2208 C C . PHE A 1 290 ? 1.492 -15.661 8.009 1.00 85.69 290 PHE A C 1
ATOM 2210 O O . PHE A 1 290 ? 1.325 -15.270 9.168 1.00 85.69 290 PHE A O 1
ATOM 2217 N N . ILE A 1 291 ? 2.436 -16.536 7.670 1.00 85.50 291 ILE A N 1
ATOM 2218 C CA . ILE A 1 291 ? 3.411 -17.130 8.587 1.00 85.50 291 ILE A CA 1
ATOM 2219 C C . ILE A 1 291 ? 4.804 -16.731 8.102 1.00 85.50 291 ILE A C 1
ATOM 2221 O O . ILE A 1 291 ? 5.267 -17.192 7.056 1.00 85.50 291 ILE A O 1
ATOM 2225 N N . GLY A 1 292 ? 5.468 -15.868 8.864 1.00 73.12 292 GLY A N 1
ATOM 2226 C CA . GLY A 1 292 ? 6.856 -15.488 8.648 1.00 73.12 292 GLY A CA 1
ATOM 2227 C C . GLY A 1 292 ? 7.786 -16.558 9.210 1.00 73.12 292 GLY A C 1
ATOM 2228 O O . GLY A 1 292 ? 7.640 -16.965 10.357 1.00 73.12 292 GLY A O 1
ATOM 2229 N N . PHE A 1 293 ? 8.749 -17.005 8.402 1.00 82.31 293 PHE A N 1
ATOM 2230 C CA . PHE A 1 293 ? 9.777 -17.982 8.791 1.00 82.31 293 PHE A CA 1
ATOM 2231 C C . PHE A 1 293 ? 9.230 -19.308 9.364 1.00 82.31 293 PHE A C 1
ATOM 2233 O O . PHE A 1 293 ? 9.608 -19.711 10.463 1.00 82.31 293 PHE A O 1
ATOM 2240 N N . PRO A 1 294 ? 8.393 -20.049 8.615 1.00 80.12 294 PRO A N 1
ATOM 2241 C CA . PRO A 1 294 ? 7.821 -21.319 9.078 1.00 80.12 294 PRO A CA 1
ATOM 2242 C C . PRO A 1 294 ? 8.862 -22.431 9.334 1.00 80.12 294 PRO A C 1
ATOM 2244 O O . PRO A 1 294 ? 8.536 -23.468 9.910 1.00 80.12 294 PRO A O 1
ATOM 2247 N N . GLY A 1 295 ? 10.115 -22.232 8.911 1.00 75.75 295 GLY A N 1
ATOM 2248 C CA . GLY A 1 295 ? 11.167 -23.243 8.945 1.00 75.75 295 GLY A CA 1
ATOM 2249 C C . GLY A 1 295 ? 10.952 -24.352 7.909 1.00 75.75 295 GLY A C 1
ATOM 2250 O O . GLY A 1 295 ? 9.864 -24.544 7.368 1.00 75.75 295 GLY A O 1
ATOM 2251 N N . ASP A 1 296 ? 12.002 -25.127 7.635 1.00 79.50 296 ASP A N 1
ATOM 2252 C CA . ASP A 1 296 ? 11.977 -26.146 6.572 1.00 79.50 296 ASP A CA 1
ATOM 2253 C C . ASP A 1 296 ? 11.029 -27.320 6.863 1.00 79.50 296 ASP A C 1
ATOM 2255 O O . ASP A 1 296 ? 10.706 -28.109 5.974 1.00 79.50 296 ASP A O 1
ATOM 2259 N N . THR A 1 297 ? 10.591 -27.461 8.112 1.00 79.06 297 THR A N 1
ATOM 2260 C CA . THR A 1 297 ? 9.775 -28.580 8.592 1.00 79.06 297 THR A CA 1
ATOM 2261 C C . THR A 1 297 ? 8.274 -28.319 8.495 1.00 79.06 297 THR A C 1
ATOM 2263 O O . THR A 1 297 ? 7.496 -29.276 8.513 1.00 79.06 297 THR A O 1
ATOM 2266 N N . PHE A 1 298 ? 7.849 -27.062 8.345 1.00 84.75 298 PHE A N 1
ATOM 2267 C CA . PHE A 1 298 ? 6.449 -26.700 8.150 1.00 84.75 298 PHE A CA 1
ATOM 2268 C C . PHE A 1 298 ? 6.188 -26.387 6.672 1.00 84.75 298 PHE A C 1
ATOM 2270 O O . PHE A 1 298 ? 6.304 -25.255 6.207 1.00 84.75 298 PHE A O 1
ATOM 2277 N N . GLN A 1 299 ? 5.842 -27.429 5.910 1.00 87.62 299 GLN A N 1
ATOM 2278 C CA . GLN A 1 299 ? 5.560 -27.337 4.473 1.00 87.62 299 GLN A CA 1
ATOM 2279 C C . GLN A 1 299 ? 4.118 -27.774 4.170 1.00 87.62 299 GLN A C 1
ATOM 2281 O O . GLN A 1 299 ? 3.916 -28.900 3.707 1.00 87.62 299 GLN A O 1
ATOM 2286 N N . PRO A 1 300 ? 3.115 -26.919 4.447 1.00 88.00 300 PRO A N 1
ATOM 2287 C CA . PRO A 1 300 ? 1.723 -27.223 4.142 1.00 88.00 300 PRO A CA 1
ATOM 2288 C C . PRO A 1 300 ? 1.512 -27.346 2.630 1.00 88.00 300 PRO A C 1
ATOM 2290 O O . PRO A 1 300 ? 2.180 -26.681 1.831 1.00 88.00 300 PRO A O 1
ATOM 2293 N N . LYS A 1 301 ? 0.555 -28.182 2.241 1.00 89.81 301 LYS A N 1
ATOM 2294 C CA . LYS A 1 301 ? 0.045 -28.328 0.878 1.00 89.81 301 LYS A CA 1
ATOM 2295 C C . LYS A 1 301 ? -1.448 -28.045 0.838 1.00 89.81 301 LYS A C 1
ATOM 2297 O O . LYS A 1 301 ? -2.151 -28.148 1.840 1.00 89.81 301 LYS A O 1
ATOM 2302 N N . GLU A 1 302 ? -1.941 -27.707 -0.345 1.00 88.00 302 GLU A N 1
ATOM 2303 C CA . GLU A 1 302 ? -3.377 -27.598 -0.570 1.00 88.00 302 GLU A CA 1
ATOM 2304 C C . GLU A 1 302 ? -4.055 -28.939 -0.253 1.00 88.00 302 GLU A C 1
ATOM 2306 O O . GLU A 1 302 ? -3.596 -30.001 -0.676 1.00 88.00 302 GLU A O 1
ATOM 2311 N N . GLY A 1 303 ? -5.127 -28.886 0.534 1.00 85.56 303 GLY A N 1
ATOM 2312 C CA . GLY A 1 303 ? -5.827 -30.054 1.056 1.00 85.56 303 GLY A CA 1
ATOM 2313 C C . GLY A 1 303 ? -5.312 -30.576 2.400 1.00 85.56 303 GLY A C 1
ATOM 2314 O O . GLY A 1 303 ? -6.013 -31.384 3.015 1.00 85.56 303 GLY A O 1
ATOM 2315 N N . ASP A 1 304 ? -4.157 -30.110 2.889 1.00 87.75 304 ASP A N 1
ATOM 2316 C CA . ASP A 1 304 ? -3.659 -30.497 4.210 1.00 87.75 304 ASP A CA 1
ATOM 2317 C C . ASP A 1 304 ? -4.579 -29.980 5.319 1.00 87.75 304 ASP A C 1
ATOM 2319 O O . ASP A 1 304 ? -5.263 -28.967 5.186 1.00 87.75 304 ASP A O 1
ATOM 2323 N N . THR A 1 305 ? -4.594 -30.684 6.450 1.00 86.50 305 THR A N 1
ATOM 2324 C CA . THR A 1 305 ? -5.314 -30.238 7.646 1.00 86.50 305 THR A CA 1
ATOM 2325 C C . THR A 1 305 ? -4.337 -29.579 8.608 1.00 86.50 305 THR A C 1
ATOM 2327 O O . THR A 1 305 ? -3.359 -30.203 9.022 1.00 86.50 305 THR A O 1
ATOM 2330 N N . VAL A 1 306 ? -4.618 -28.338 8.987 1.00 87.56 306 VAL A N 1
ATOM 2331 C CA . VAL A 1 306 ? -3.912 -27.602 10.035 1.00 87.56 306 VAL A CA 1
ATOM 2332 C C . VAL A 1 306 ? -4.763 -27.556 11.300 1.00 87.56 306 VAL A C 1
ATOM 2334 O O . VAL A 1 306 ? -5.987 -27.479 11.254 1.00 87.56 306 VAL A O 1
ATOM 2337 N N . GLU A 1 307 ? -4.111 -27.644 12.446 1.00 86.38 307 GLU A N 1
ATOM 2338 C CA . GLU A 1 307 ? -4.718 -27.594 13.768 1.00 86.38 307 GLU A CA 1
ATOM 2339 C C . GLU A 1 307 ? -4.216 -26.351 14.483 1.00 86.38 307 GLU A C 1
ATOM 2341 O O . GLU A 1 307 ? -3.004 -26.141 14.584 1.00 86.38 307 GLU A O 1
ATOM 2346 N N . ARG A 1 308 ? -5.141 -25.547 15.004 1.00 85.56 308 ARG A N 1
ATOM 2347 C CA . ARG A 1 308 ? -4.788 -24.466 15.917 1.00 85.56 308 ARG A CA 1
ATOM 2348 C C . ARG A 1 308 ? -4.597 -25.022 17.321 1.00 85.56 308 ARG A C 1
ATOM 2350 O O . ARG A 1 308 ? -5.501 -25.649 17.879 1.00 85.56 308 ARG A O 1
ATOM 2357 N N . LEU A 1 309 ? -3.439 -24.739 17.899 1.00 78.44 309 LEU A N 1
ATOM 2358 C CA . LEU A 1 309 ? -3.161 -24.933 19.312 1.00 78.44 309 LEU A CA 1
ATOM 2359 C C . LEU A 1 309 ? -3.677 -23.692 20.047 1.00 78.44 309 LEU A C 1
ATOM 2361 O O . LEU A 1 309 ? -3.200 -22.588 19.798 1.00 78.44 309 LEU A O 1
ATOM 2365 N N . ARG A 1 310 ? -4.681 -23.851 20.918 1.00 62.31 310 ARG A N 1
ATOM 2366 C CA . ARG A 1 310 ? -4.986 -22.798 21.896 1.00 62.31 310 ARG A CA 1
ATOM 2367 C C . ARG A 1 310 ? -3.819 -22.745 22.871 1.00 62.31 310 ARG A C 1
ATOM 2369 O O . ARG A 1 310 ? -3.375 -23.812 23.296 1.00 62.31 310 ARG A O 1
ATOM 2376 N N . GLU A 1 311 ? -3.338 -21.540 23.172 1.00 50.84 311 GLU A N 1
ATOM 2377 C CA . GLU A 1 311 ? -2.315 -21.308 24.190 1.00 50.84 311 GLU A CA 1
ATOM 2378 C C . GLU A 1 311 ? -2.677 -22.097 25.450 1.00 50.84 311 GLU A C 1
ATOM 2380 O O . GLU A 1 311 ? -3.648 -21.804 26.146 1.00 50.84 311 GLU A O 1
ATOM 2385 N N . VAL A 1 312 ? -1.917 -23.160 25.688 1.00 40.38 312 VAL A N 1
ATOM 2386 C CA . VAL A 1 312 ? -1.761 -23.710 27.020 1.00 40.38 312 VAL A CA 1
ATOM 2387 C C . VAL A 1 312 ? -0.712 -22.802 27.635 1.00 40.38 312 VAL A C 1
ATOM 2389 O O . VAL A 1 312 ? 0.413 -22.742 27.135 1.00 40.38 312 VAL A O 1
ATOM 2392 N N . GLU A 1 313 ? -1.099 -22.041 28.656 1.00 42.28 313 GLU A N 1
ATOM 2393 C CA . GLU A 1 313 ? -0.143 -21.541 29.639 1.00 42.28 313 GLU A CA 1
ATOM 2394 C C . GLU A 1 313 ? 0.658 -22.754 30.134 1.00 42.28 313 GLU A C 1
ATOM 2396 O O . GLU A 1 313 ? 0.142 -23.538 30.919 1.00 42.28 313 GLU A O 1
ATOM 2401 N N . ASP A 1 314 ? 1.827 -23.007 29.541 1.00 38.97 314 ASP A N 1
ATOM 2402 C CA . ASP A 1 314 ? 3.050 -23.459 30.209 1.00 38.97 314 ASP A CA 1
ATOM 2403 C C . ASP A 1 314 ? 4.131 -23.897 29.200 1.00 38.97 314 ASP A C 1
ATOM 2405 O O . ASP A 1 314 ? 3.937 -24.756 28.341 1.00 38.97 314 ASP A O 1
ATOM 2409 N N . GLU A 1 315 ? 5.304 -23.282 29.373 1.00 39.72 315 GLU A N 1
ATOM 2410 C CA . GLU A 1 315 ? 6.641 -23.753 28.986 1.00 39.72 315 GLU A CA 1
ATOM 2411 C C . GLU A 1 315 ? 6.881 -24.164 27.519 1.00 39.72 315 GLU A C 1
ATOM 2413 O O . GLU A 1 315 ? 7.043 -25.340 27.185 1.00 39.72 315 GLU A O 1
ATOM 2418 N N . LEU A 1 316 ? 7.115 -23.179 26.644 1.00 38.03 316 LEU A N 1
ATOM 2419 C CA . LEU A 1 316 ? 8.026 -23.407 25.517 1.00 38.03 316 LEU A CA 1
ATOM 2420 C C . LEU A 1 316 ? 9.480 -23.254 26.006 1.00 38.03 316 LEU A C 1
ATOM 2422 O O . LEU A 1 316 ? 9.837 -22.192 26.526 1.00 38.03 316 LEU A O 1
ATOM 2426 N N . PRO A 1 317 ? 10.345 -24.278 25.855 1.00 38.41 317 PRO A N 1
ATOM 2427 C CA . PRO A 1 317 ? 11.763 -24.141 26.148 1.00 38.41 317 PRO A CA 1
ATOM 2428 C C . PRO A 1 317 ? 12.396 -23.178 25.139 1.00 38.41 317 PRO A C 1
ATOM 2430 O O . PRO A 1 317 ? 12.101 -23.224 23.944 1.00 38.41 317 PRO A O 1
ATOM 2433 N N . ALA A 1 318 ? 13.274 -22.307 25.638 1.00 32.41 318 ALA A N 1
ATOM 2434 C CA . ALA A 1 318 ? 14.029 -21.347 24.842 1.00 32.41 318 ALA A CA 1
ATOM 2435 C C . ALA A 1 318 ? 14.683 -22.010 23.610 1.00 32.41 318 ALA A C 1
ATOM 2437 O O . ALA A 1 318 ? 15.220 -23.118 23.737 1.00 32.41 318 ALA A O 1
ATOM 2438 N N . PRO A 1 319 ? 14.700 -21.350 22.436 1.00 35.81 319 PRO A N 1
ATOM 2439 C CA . PRO A 1 319 ? 15.434 -21.869 21.294 1.00 35.81 319 PRO A CA 1
ATOM 2440 C C . PRO A 1 319 ? 16.930 -21.917 21.629 1.00 35.81 319 PRO A C 1
ATOM 2442 O O . PRO A 1 319 ? 17.543 -20.919 22.013 1.00 35.81 319 PRO A O 1
ATOM 2445 N N . ILE A 1 320 ? 17.507 -23.112 21.507 1.00 35.69 320 ILE A N 1
ATOM 2446 C CA . ILE A 1 320 ? 18.951 -23.329 21.495 1.00 35.69 320 ILE A CA 1
ATOM 2447 C C . ILE A 1 320 ? 19.446 -23.104 20.062 1.00 35.69 320 ILE A C 1
ATOM 2449 O O . ILE A 1 320 ? 18.978 -23.793 19.156 1.00 35.69 320 ILE A O 1
ATOM 2453 N N . ALA A 1 321 ? 20.465 -22.240 19.968 1.00 35.94 321 ALA A N 1
ATOM 2454 C CA . ALA A 1 321 ? 21.392 -21.960 18.860 1.00 35.94 321 ALA A CA 1
ATOM 2455 C C . ALA A 1 321 ? 20.886 -21.084 17.703 1.00 35.94 321 ALA A C 1
ATOM 2457 O O . ALA A 1 321 ? 20.069 -21.555 16.885 1.00 35.94 321 ALA A O 1
#

pLDDT: mean 74.85, std 18.4, range [29.34, 98.25]

Organism: NCBI:txid2316728

Sequence (321 aa):
MNTGTGAGIGLGQLERDQREVKPLRDAFLEALDRHDGTGNPLPEWEDVLPRERQAWRAVDVLVRLRVERAETQLDLVRAERDALVSQMQSLRSQVRFLEVLRNQDELETTRAKLELEALRGARQRQATPTRSTSPAKEPAPALRTMKVTGLVEDKAAGGLYLAVNRGLEAVHQGATVRIQDTAATAEVTDVMPAEEAPVFIASPGAAFKVKVGDTLEVVTDKEQPATDDSASLVTMKVSALARDEEGGGIYLAVEGGEHDVRRGDALRLKGSRVAVEVTSVEPTARLPIFIGFPGDTFQPKEGDTVERLREVEDELPAPIA

Secondary structure (DSSP, 8-state):
---------SHHHHHHHHHHHHHHHHHHHHHHHT-SS-SPPPPPTTT--TTHHHHHHHHHHHHHHHHHHHHHHHHHHHHHHHHHHHHHHHHHHHHHHHHHHHHHHHHHHHHHHHHHHHHHHHHHHHTS------------S---EEEEEEEEEETTTTEEEEEESS-GGG--TT-EEEETTSS-EEE--EE-TTSSS-EEEES--TT----TT-EEEE-------S-------EEEEEEEEEE-TTTS-EEEEEET-TTT--TT-EEEETT---EEE--EE-TTSSS-EEES---TT----TT-EEEEE---SS-PPPPP-

Radius of gyration: 39.33 Å; chains: 1; bounding box: 96×65×123 Å